Protein AF-A0A6C0CXV7-F1 (afdb_monomer)

Secondary structure (DSSP, 8-state):
---------------------------------------PBPEE-GGGEEEE-TTTS-EEE-PPEE----EEE-SS-EEE--PPPSS-SEEETTEEEEEEEEEEESS-SSEETTEEPSEEEEEEEEESSSS--EEEEEEEETTSB--HHHHHHHHHHHHHHHH--STT-EE-SS---EEGGGTS-SS-EEEEE-SS-EEEEE-GGGPEE--HHHHHHHHHH----SS-S-BS-S-EEEESS--BS--S-S-----------------------------HHHHHHHHHHHHHHHHHHHHHHHHHHHHHHTT------------------

Mean predicted aligned error: 17.19 Å

Solvent-accessible surface area (backbone atoms only — not comparable to full-atom values): 19961 Å² total; per-residue (Å²): 135,85,88,86,86,87,86,87,87,86,87,88,84,89,89,86,89,85,89,82,87,86,87,91,88,88,89,80,96,67,90,71,81,72,80,74,81,65,88,43,59,25,57,54,41,85,90,53,55,75,45,78,27,62,88,75,60,35,38,19,37,54,48,68,78,35,67,75,42,42,40,33,22,68,32,37,29,42,37,35,54,70,72,83,64,99,58,67,32,29,33,44,67,91,40,45,25,36,84,71,44,36,36,39,34,38,50,29,76,48,26,47,74,82,37,72,43,64,11,25,44,39,39,35,25,42,44,76,71,71,85,58,34,40,35,42,36,40,31,25,24,75,85,27,48,87,43,69,29,24,53,47,50,48,27,44,44,52,28,32,52,75,60,16,46,46,58,84,28,51,39,61,60,71,46,62,70,52,40,64,62,45,62,62,65,87,40,49,32,33,35,39,58,58,101,73,33,37,36,41,37,44,47,68,94,65,6,37,22,40,57,73,65,55,50,53,47,42,59,72,40,27,37,64,67,94,71,77,90,53,54,55,86,53,69,32,26,34,22,78,81,32,55,38,74,53,71,70,67,95,64,90,70,81,76,77,83,70,80,88,71,89,76,89,80,83,90,79,85,82,86,80,75,98,76,91,82,73,63,75,72,58,53,55,55,52,51,52,53,54,52,51,53,51,54,53,51,52,52,52,53,51,55,55,51,54,59,62,65,72,74,77,76,82,88,89,84,88,83,80,82,89,84,89,80,89,86,86,132

Foldseek 3Di:
DDDDDDDDDDDDDDDDDDDDDDDDDDDDDDPPPVPPPDQAQAEAEPVQAPEAQQLPFAKAFDWDKDFFKKWAFQQQWIKIDDDWDPAQGMATNNWGKTFDIWIKGAFDLHHYVNHIARIKIWTWIDTPDDDAIEIEIAGEHQPADAWPVQVLLLQSLVQCLVFPLERPTMDRPRNGMDTCVGVFDQFKWKWKDDPHYTYTYHHPRNHHHHHPVSSVSRPNRHDHDPDRPRGHPIRMHMNGRGHHNDPPPPDPPPPPPDPPDDDDDDDDDDDDDPDDDDDPVVVVVVVVVVVVVVVVVVVVVVVVVVVVVPPDDDDDDDDDDDDDDDDDD

Sequence (329 aa):
MAKKQNKPTNTKKSNNPKKSNNPKNKPSNASTTTTTTSNAIMNISPQNIAGTCESKCSYAFNYPTTNNTTVSNYGAYLQFTYDLSNTSPVLYNNTSYNVSSISIYSPSLHKYNNTTANGEVVIRHTPVSGGNPLYIIIPLSTGGLTTNGSQVLSRVINAAGKSAPSAGKNTNKGIGEFTLNSFIPMKQFYSYTTSKMDCIVFDISNAIGINNDDLKIFKNIVKSVPSNPFTATTSLFINTKGPSNSLSGGSDIYIDCQPTDKVMGEVTKDKKSVNDLGSQENLMYLLYVVVFMFLIFILYSIMKYLTSLGSNSETNSPMKGGFFKKYKK

Organism: NCBI:txid1070528

Radius of gyration: 36.35 Å; Cα contacts (8 Å, |Δi|>4): 533; chains: 1; bounding box: 144×104×74 Å

InterPro domains:
  IPR036398 Alpha carbonic anhydrase domain superfamily [G3DSA:3.10.200.10] (14-236)

pLDDT: mean 79.19, std 24.2, range [27.94, 98.62]

Structure (mmCIF, N/CA/C/O backbone):
data_AF-A0A6C0CXV7-F1
#
_entry.id   AF-A0A6C0CXV7-F1
#
loop_
_atom_site.group_PDB
_atom_site.id
_atom_site.type_symbol
_atom_site.label_atom_id
_atom_site.label_alt_id
_atom_site.label_comp_id
_atom_site.label_asym_id
_atom_site.label_entity_id
_atom_site.label_seq_id
_atom_site.pdbx_PDB_ins_code
_atom_site.Cartn_x
_atom_site.Cartn_y
_atom_site.Cartn_z
_atom_site.occupancy
_atom_site.B_iso_or_equiv
_atom_site.auth_seq_id
_atom_site.auth_comp_id
_atom_site.auth_asym_id
_atom_site.auth_atom_id
_atom_site.pdbx_PDB_model_num
ATOM 1 N N . MET A 1 1 ? 61.009 -31.374 -8.052 1.00 41.12 1 MET A N 1
ATOM 2 C CA . MET A 1 1 ? 61.557 -31.607 -6.699 1.00 41.12 1 MET A CA 1
ATOM 3 C C . MET A 1 1 ? 60.419 -31.580 -5.680 1.00 41.12 1 MET A C 1
ATOM 5 O O . MET A 1 1 ? 59.628 -30.655 -5.706 1.00 41.12 1 MET A O 1
ATOM 9 N N . ALA A 1 2 ? 60.340 -32.654 -4.885 1.00 38.25 2 ALA A N 1
ATOM 10 C CA . ALA A 1 2 ? 59.686 -32.871 -3.582 1.00 38.25 2 ALA A CA 1
ATOM 11 C C . ALA A 1 2 ? 58.263 -32.334 -3.258 1.00 38.25 2 ALA A C 1
ATOM 13 O O . ALA A 1 2 ? 58.038 -31.153 -3.023 1.00 38.25 2 ALA A O 1
ATOM 14 N N . LYS A 1 3 ? 57.349 -33.302 -3.071 1.00 39.00 3 LYS A N 1
ATOM 15 C CA . LYS A 1 3 ? 56.138 -33.271 -2.223 1.00 39.00 3 LYS A CA 1
ATOM 16 C C . LYS A 1 3 ? 56.499 -33.102 -0.733 1.00 39.00 3 LYS A C 1
ATOM 18 O O . LYS A 1 3 ? 57.492 -33.692 -0.314 1.00 39.00 3 LYS A O 1
ATOM 23 N N . LYS A 1 4 ? 55.587 -32.548 0.086 1.00 39.22 4 LYS A N 1
ATOM 24 C CA . LYS A 1 4 ? 55.078 -33.238 1.299 1.00 39.22 4 LYS A CA 1
ATOM 25 C C . LYS A 1 4 ? 53.861 -32.558 1.945 1.00 39.22 4 LYS A C 1
ATOM 27 O O . LYS A 1 4 ? 53.851 -31.364 2.210 1.00 39.22 4 LYS A O 1
ATOM 32 N N . GLN A 1 5 ? 52.862 -33.398 2.203 1.00 38.53 5 GL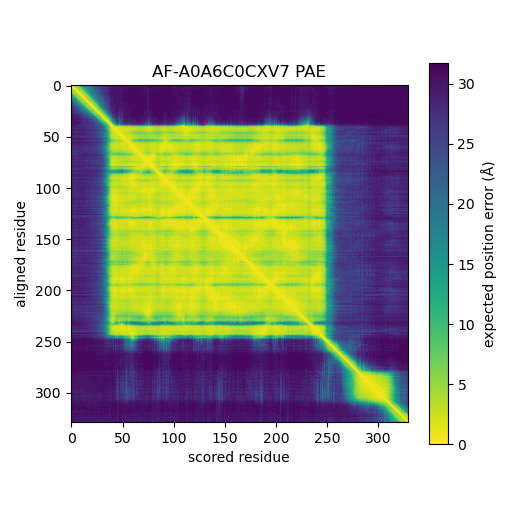N A N 1
ATOM 33 C CA . GLN A 1 5 ? 51.720 -33.214 3.099 1.00 38.53 5 GLN A CA 1
ATOM 34 C C . GLN A 1 5 ? 52.166 -33.368 4.563 1.00 38.53 5 GLN A C 1
ATOM 36 O O . GLN A 1 5 ? 53.129 -34.092 4.817 1.00 38.53 5 GLN A O 1
ATOM 41 N N . ASN A 1 6 ? 51.396 -32.832 5.518 1.00 38.88 6 ASN A N 1
ATOM 42 C CA . ASN A 1 6 ? 51.174 -33.538 6.782 1.00 38.88 6 ASN A CA 1
ATOM 43 C C . ASN A 1 6 ? 49.817 -33.218 7.435 1.00 38.88 6 ASN A C 1
ATOM 45 O O . ASN A 1 6 ? 49.342 -32.086 7.429 1.00 38.88 6 ASN A O 1
ATOM 49 N N . LYS A 1 7 ? 49.214 -34.301 7.940 1.00 34.75 7 LYS A N 1
ATOM 50 C CA . LYS A 1 7 ? 47.907 -34.483 8.597 1.00 34.75 7 LYS A CA 1
ATOM 51 C C . LYS A 1 7 ? 47.995 -34.213 10.126 1.00 34.75 7 LYS A C 1
ATOM 53 O O . LYS A 1 7 ? 49.095 -33.996 10.625 1.00 34.75 7 LYS A O 1
ATOM 58 N N . PRO A 1 8 ? 46.866 -34.280 10.870 1.00 41.72 8 PRO A N 1
ATOM 59 C CA . PRO A 1 8 ? 46.675 -33.681 12.190 1.00 41.72 8 PRO A CA 1
ATOM 60 C C . PRO A 1 8 ? 46.781 -34.672 13.362 1.00 41.72 8 PRO A C 1
ATOM 62 O O . PRO A 1 8 ? 46.710 -35.889 13.182 1.00 41.72 8 PRO A O 1
ATOM 65 N N . THR A 1 9 ? 46.852 -34.129 14.578 1.00 36.75 9 THR A N 1
ATOM 66 C CA . THR A 1 9 ? 46.839 -34.860 15.853 1.00 36.75 9 THR A CA 1
ATOM 67 C C . THR A 1 9 ? 45.494 -34.760 16.582 1.00 36.75 9 THR A C 1
ATOM 69 O O . THR A 1 9 ? 44.918 -33.692 16.760 1.00 36.75 9 THR A O 1
ATOM 72 N N . ASN A 1 10 ? 45.027 -35.937 17.000 1.00 32.66 10 ASN A N 1
ATOM 73 C CA . ASN A 1 10 ? 43.900 -36.246 17.882 1.00 32.66 10 ASN A CA 1
ATOM 74 C C . ASN A 1 10 ? 44.309 -36.125 19.358 1.00 32.66 10 ASN A C 1
ATOM 76 O O . ASN A 1 10 ? 45.379 -36.628 19.696 1.00 32.66 10 ASN A O 1
ATOM 80 N N . THR A 1 11 ? 43.380 -35.735 20.243 1.00 34.03 11 THR A N 1
ATOM 81 C CA . THR A 1 11 ? 43.315 -36.326 21.597 1.00 34.03 11 THR A CA 1
ATOM 82 C C . THR A 1 11 ? 41.874 -36.424 22.117 1.00 34.03 11 THR A C 1
ATOM 84 O O . THR A 1 11 ? 41.143 -35.441 22.178 1.00 34.03 11 THR A O 1
ATOM 87 N N . LYS A 1 12 ? 41.484 -37.650 22.494 1.00 33.19 12 LYS A N 1
ATOM 88 C CA . LYS A 1 12 ? 40.245 -38.064 23.183 1.00 33.19 12 LYS A CA 1
ATOM 89 C C . LYS A 1 12 ? 40.347 -37.878 24.708 1.00 33.19 12 LYS A C 1
ATOM 91 O O . LYS A 1 12 ? 41.429 -38.095 25.247 1.00 33.19 12 LYS A O 1
ATOM 96 N N . LYS A 1 13 ? 39.200 -37.696 25.388 1.00 31.33 13 LYS A N 1
ATOM 97 C CA . LYS A 1 13 ? 38.706 -38.428 26.599 1.00 31.33 13 LYS A CA 1
ATOM 98 C C . LYS A 1 13 ? 37.392 -37.759 27.067 1.00 31.33 13 LYS A C 1
ATOM 100 O O . LYS A 1 13 ? 37.379 -36.555 27.254 1.00 31.33 13 LYS A O 1
ATOM 105 N N . SER A 1 14 ? 36.220 -38.401 27.003 1.00 29.09 14 SER A N 1
ATOM 106 C CA . SER A 1 14 ? 35.658 -39.481 27.851 1.00 29.09 14 SER A CA 1
ATOM 107 C C . SER A 1 14 ? 35.219 -39.019 29.247 1.00 29.09 14 SER A C 1
ATOM 109 O O . SER A 1 14 ? 36.078 -38.804 30.096 1.00 29.09 14 SER A O 1
ATOM 111 N N . ASN A 1 15 ? 33.901 -38.926 29.490 1.00 30.98 15 ASN A N 1
ATOM 112 C CA . ASN A 1 15 ? 33.155 -39.712 30.497 1.00 30.98 15 ASN A CA 1
ATOM 113 C C . ASN A 1 15 ? 31.708 -39.195 30.693 1.00 30.98 15 ASN A C 1
ATOM 115 O O . ASN A 1 15 ? 31.454 -38.000 30.777 1.00 30.98 15 ASN A O 1
ATOM 119 N N . ASN A 1 16 ? 30.777 -40.142 30.798 1.00 30.69 16 ASN A N 1
ATOM 120 C CA . ASN A 1 16 ? 29.366 -40.062 31.224 1.00 30.69 16 ASN A CA 1
ATOM 121 C C . ASN A 1 16 ? 29.192 -41.194 32.284 1.00 30.69 16 ASN A C 1
ATOM 123 O O . ASN A 1 16 ? 30.128 -41.996 32.391 1.00 30.69 16 ASN A O 1
ATOM 127 N N . PRO A 1 17 ? 28.051 -41.458 32.964 1.00 45.91 17 PRO A N 1
ATOM 128 C CA . PRO A 1 17 ? 26.873 -40.668 33.376 1.00 45.91 17 PRO A CA 1
ATOM 129 C C . PRO A 1 17 ? 26.595 -40.768 34.906 1.00 45.91 17 PRO A C 1
ATOM 131 O O . PRO A 1 17 ? 27.222 -41.569 35.595 1.00 45.91 17 PRO A O 1
ATOM 134 N N . LYS A 1 18 ? 25.571 -40.073 35.440 1.00 28.86 18 LYS A N 1
ATOM 135 C CA . LYS A 1 18 ? 24.738 -40.592 36.559 1.00 28.86 18 LYS A CA 1
ATOM 136 C C . LYS A 1 18 ? 23.408 -39.830 36.727 1.00 28.86 18 LYS A C 1
ATOM 138 O O . LYS A 1 18 ? 23.390 -38.611 36.844 1.00 28.86 18 LYS A O 1
ATOM 143 N N . LYS A 1 19 ? 22.305 -40.592 36.747 1.00 31.42 19 LYS A N 1
ATOM 144 C CA . LYS A 1 19 ? 20.939 -40.218 37.174 1.00 31.42 19 LYS A CA 1
ATOM 145 C C . LYS A 1 19 ? 20.836 -40.235 38.708 1.00 31.42 19 LYS A C 1
ATOM 147 O O . LYS A 1 19 ? 21.418 -41.131 39.313 1.00 31.42 19 LYS A O 1
ATOM 152 N N . SER A 1 20 ? 19.991 -39.381 39.300 1.00 29.36 20 SER A N 1
ATOM 153 C CA . SER A 1 20 ? 19.272 -39.686 40.553 1.00 29.36 20 SER A CA 1
ATOM 154 C C . SER A 1 20 ? 18.071 -38.748 40.791 1.00 29.36 20 SER A C 1
ATOM 156 O O . SER A 1 20 ? 18.236 -37.540 40.896 1.00 29.36 20 SER A O 1
ATOM 158 N N . ASN A 1 21 ? 16.885 -39.362 40.804 1.00 32.22 21 ASN A N 1
ATOM 159 C CA . ASN A 1 21 ? 15.689 -39.214 41.653 1.00 32.22 21 ASN A CA 1
ATOM 160 C C . ASN A 1 21 ? 15.198 -37.857 42.220 1.00 32.22 21 ASN A C 1
ATOM 162 O O . ASN A 1 21 ? 15.908 -37.098 42.865 1.00 32.22 21 ASN A O 1
ATOM 166 N N . ASN A 1 22 ? 13.878 -37.685 42.067 1.00 33.97 22 ASN A N 1
ATOM 167 C CA . ASN A 1 22 ? 12.961 -36.696 42.655 1.00 33.97 22 ASN A CA 1
ATOM 168 C C . ASN A 1 22 ? 12.642 -37.013 44.142 1.00 33.97 22 ASN A C 1
ATOM 170 O O . ASN A 1 22 ? 12.689 -38.190 44.511 1.00 33.97 22 ASN A O 1
ATOM 174 N N . PRO A 1 23 ? 12.213 -36.032 44.968 1.00 41.25 23 PRO A N 1
ATOM 175 C CA . PRO A 1 23 ? 10.806 -36.052 45.402 1.00 41.25 23 PRO A CA 1
ATOM 176 C C . PRO A 1 23 ? 10.113 -34.672 45.555 1.00 41.25 23 PRO A C 1
ATOM 178 O O . PRO A 1 23 ? 10.728 -33.633 45.769 1.00 41.25 23 PRO A O 1
ATOM 181 N N . LYS A 1 24 ? 8.775 -34.729 45.479 1.00 36.16 24 LYS A N 1
ATOM 182 C CA . LYS A 1 24 ? 7.757 -33.662 45.591 1.00 36.16 24 LYS A CA 1
ATOM 183 C C . LYS A 1 24 ? 7.804 -32.852 46.904 1.00 36.16 24 LYS A C 1
ATOM 185 O O . LYS A 1 24 ? 7.917 -33.456 47.964 1.00 36.16 24 LYS A O 1
ATOM 190 N N . ASN A 1 25 ? 7.488 -31.547 46.836 1.00 33.47 25 ASN A N 1
ATOM 191 C CA . ASN A 1 25 ? 6.533 -30.869 47.739 1.00 33.47 25 ASN A CA 1
ATOM 192 C C . ASN A 1 25 ? 6.012 -29.519 47.172 1.00 33.47 25 ASN A C 1
ATOM 194 O O . ASN A 1 25 ? 6.690 -28.843 46.408 1.00 33.47 25 ASN A O 1
ATOM 198 N N . LYS A 1 26 ? 4.751 -29.215 47.511 1.00 30.42 26 LYS A N 1
ATOM 199 C CA . LYS A 1 26 ? 3.780 -28.211 46.994 1.00 30.42 26 LYS A CA 1
ATOM 200 C C . LYS A 1 26 ? 3.843 -26.880 47.812 1.00 30.42 26 LYS A C 1
ATOM 202 O O . LYS A 1 26 ? 4.537 -26.863 48.820 1.00 30.42 26 LYS A O 1
ATOM 207 N N . PRO A 1 27 ? 2.945 -25.891 47.594 1.00 42.16 27 PRO A N 1
ATOM 208 C CA . PRO A 1 27 ? 2.935 -24.794 46.612 1.00 42.16 27 PRO A CA 1
ATOM 209 C C . PRO A 1 27 ? 3.290 -23.415 47.228 1.00 42.16 27 PRO A C 1
ATOM 211 O O . PRO A 1 27 ? 3.009 -23.166 48.398 1.00 42.16 27 PRO A O 1
ATOM 214 N N . SER A 1 28 ? 3.743 -22.452 46.421 1.00 31.39 28 SER A N 1
ATOM 215 C CA . SER A 1 28 ? 3.564 -21.030 46.749 1.00 31.39 28 SER A CA 1
ATOM 216 C C . SER A 1 28 ? 2.924 -20.293 45.575 1.00 31.39 28 SER A C 1
ATOM 218 O O . SER A 1 28 ? 3.325 -20.425 44.420 1.00 31.39 28 SER A O 1
ATOM 220 N N . ASN A 1 29 ? 1.853 -19.569 45.900 1.00 43.66 29 ASN A N 1
ATOM 221 C CA . ASN A 1 29 ? 1.137 -18.671 45.010 1.00 43.66 29 ASN A CA 1
ATOM 222 C C . ASN A 1 29 ? 2.080 -17.559 44.547 1.00 43.66 29 ASN A C 1
ATOM 224 O O . ASN A 1 29 ? 2.345 -16.615 45.287 1.00 43.66 29 ASN A O 1
ATOM 228 N N . ALA A 1 30 ? 2.517 -17.639 43.300 1.00 33.31 30 ALA A N 1
ATOM 229 C CA . ALA A 1 30 ? 2.897 -16.476 42.527 1.00 33.31 30 ALA A CA 1
ATOM 230 C C . ALA A 1 30 ? 2.140 -16.582 41.207 1.00 33.31 30 ALA A C 1
ATOM 232 O O . ALA A 1 30 ? 2.451 -17.413 40.356 1.00 33.31 30 ALA A O 1
ATOM 233 N N . SER A 1 31 ? 1.098 -15.761 41.069 1.00 40.16 31 SER A N 1
ATOM 234 C CA . SER A 1 31 ? 0.486 -15.460 39.780 1.00 40.16 31 SER A CA 1
ATOM 235 C C . SER A 1 31 ? 1.523 -14.703 38.960 1.00 40.16 31 SER A C 1
ATOM 237 O O . SER A 1 31 ? 1.524 -13.476 38.895 1.00 40.16 31 SER A O 1
ATOM 239 N N . THR A 1 32 ? 2.466 -15.439 38.381 1.00 27.94 32 THR A N 1
ATOM 240 C CA . THR A 1 32 ? 3.358 -14.922 37.360 1.00 27.94 32 THR A CA 1
ATOM 241 C C . THR A 1 32 ? 2.512 -14.786 36.108 1.00 27.94 32 THR A C 1
ATOM 243 O O . THR A 1 32 ? 2.356 -15.734 35.335 1.00 27.94 32 THR A O 1
ATOM 246 N N . THR A 1 33 ? 1.930 -13.599 35.930 1.00 36.59 33 THR A N 1
ATOM 247 C CA . THR A 1 33 ? 1.456 -13.123 34.634 1.00 36.59 33 THR A CA 1
ATOM 248 C C . THR A 1 33 ? 2.655 -13.170 33.705 1.00 36.59 33 THR A C 1
ATOM 250 O O . THR A 1 33 ? 3.475 -12.257 33.634 1.00 36.59 33 THR A O 1
ATOM 253 N N . THR A 1 34 ? 2.816 -14.317 33.063 1.00 28.56 34 THR A N 1
ATOM 254 C CA . THR A 1 34 ? 3.858 -14.548 32.086 1.00 28.56 34 THR A CA 1
ATOM 255 C C . THR A 1 34 ? 3.313 -13.914 30.824 1.00 28.56 34 THR A C 1
ATOM 257 O O . THR A 1 34 ? 2.659 -14.579 30.025 1.00 28.56 34 THR A O 1
ATOM 260 N N . THR A 1 35 ? 3.489 -12.597 30.691 1.00 34.50 35 THR A N 1
ATOM 261 C CA . THR A 1 35 ? 3.232 -11.878 29.445 1.00 34.50 35 THR A CA 1
ATOM 262 C C . THR A 1 35 ? 4.183 -12.456 28.410 1.00 34.50 35 THR A C 1
ATOM 264 O O . 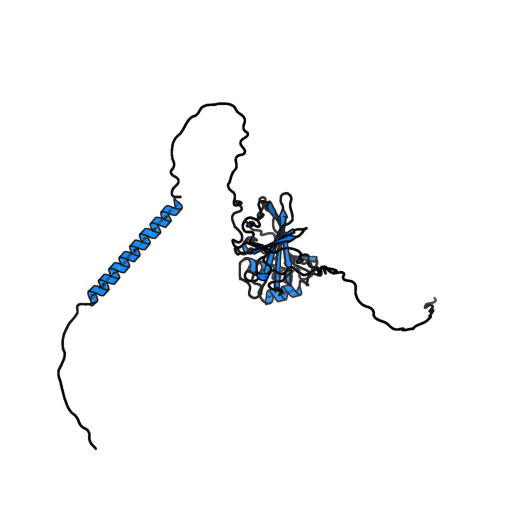THR A 1 35 ? 5.324 -12.029 28.259 1.00 34.50 35 THR A O 1
ATOM 267 N N . THR A 1 36 ? 3.727 -13.506 27.739 1.00 32.62 36 THR A N 1
ATOM 268 C CA . THR A 1 36 ? 4.381 -14.062 26.571 1.00 32.62 36 THR A CA 1
ATOM 269 C C . THR A 1 36 ? 4.075 -13.079 25.453 1.00 32.62 36 THR A C 1
ATOM 271 O O . THR A 1 36 ? 3.055 -13.176 24.776 1.00 32.62 36 THR A O 1
ATOM 274 N N . THR A 1 37 ? 4.936 -12.078 25.274 1.00 39.41 37 THR A N 1
ATOM 275 C CA . THR A 1 37 ? 5.017 -11.313 24.029 1.00 39.41 37 THR A CA 1
ATOM 276 C C . THR A 1 37 ? 5.488 -12.266 22.934 1.00 39.41 37 THR A C 1
ATOM 278 O O . THR A 1 37 ? 6.645 -12.284 22.525 1.00 39.41 37 THR A O 1
ATOM 281 N N . SER A 1 38 ? 4.573 -13.110 22.454 1.00 40.19 38 SER A N 1
ATOM 282 C CA . SER A 1 38 ? 4.703 -13.637 21.107 1.00 40.19 38 SER A CA 1
ATOM 283 C C . SER A 1 38 ? 4.595 -12.428 20.181 1.00 40.19 38 SER A C 1
ATOM 285 O O . SER A 1 38 ? 3.665 -11.631 20.325 1.00 40.19 38 SER A O 1
ATOM 287 N N . ASN A 1 39 ? 5.552 -12.264 19.268 1.00 59.41 39 ASN A N 1
ATOM 288 C CA . ASN A 1 39 ? 5.475 -11.304 18.166 1.00 59.41 39 ASN A CA 1
ATOM 289 C C . ASN A 1 39 ? 4.342 -11.727 17.212 1.00 59.41 39 ASN A C 1
ATOM 291 O O . ASN A 1 39 ? 4.584 -12.172 16.092 1.00 59.41 39 ASN A O 1
ATOM 295 N N . ALA A 1 40 ? 3.101 -11.686 17.691 1.00 82.38 40 ALA A N 1
ATOM 296 C CA . ALA A 1 40 ? 1.927 -12.044 16.925 1.00 82.38 40 ALA A CA 1
ATOM 297 C C . ALA A 1 40 ? 1.734 -11.005 15.819 1.00 82.38 40 ALA A C 1
ATOM 299 O O . ALA A 1 40 ? 1.812 -9.800 16.060 1.00 82.38 40 ALA A O 1
ATOM 300 N N . ILE A 1 41 ? 1.502 -11.487 14.601 1.00 90.56 41 ILE A N 1
ATOM 301 C CA . ILE A 1 41 ? 1.181 -10.655 13.440 1.00 90.56 41 ILE A CA 1
ATOM 302 C C . ILE A 1 41 ? -0.153 -9.950 13.690 1.00 90.56 41 ILE A C 1
ATOM 304 O O . ILE A 1 41 ? -1.102 -10.587 14.156 1.00 90.56 41 ILE A O 1
ATOM 308 N N . MET A 1 42 ? -0.231 -8.662 13.352 1.00 93.38 42 MET A N 1
ATOM 309 C CA . MET A 1 42 ? -1.467 -7.890 13.470 1.00 93.38 42 MET A CA 1
ATOM 310 C C . MET A 1 42 ? -2.601 -8.522 12.645 1.00 93.38 42 MET A C 1
ATOM 312 O O . MET A 1 42 ? -2.442 -8.802 11.453 1.00 93.38 42 MET A O 1
ATOM 316 N N . ASN A 1 43 ? -3.745 -8.762 13.292 1.00 95.19 43 ASN A N 1
ATOM 317 C CA . ASN A 1 43 ? -4.926 -9.355 12.670 1.00 95.19 43 ASN A CA 1
ATOM 318 C C . ASN A 1 43 ? -6.033 -8.308 12.503 1.00 95.19 43 ASN A C 1
ATOM 320 O O . ASN A 1 43 ? -6.607 -7.829 13.482 1.00 95.19 43 ASN A O 1
ATOM 324 N N . ILE A 1 44 ? -6.344 -7.996 11.252 1.00 96.50 44 ILE A N 1
ATOM 325 C CA . ILE A 1 44 ? -7.409 -7.096 10.829 1.00 96.50 44 ILE A CA 1
ATOM 326 C C . ILE A 1 44 ? -8.715 -7.880 10.828 1.00 96.50 44 ILE A C 1
ATOM 328 O O . ILE A 1 44 ? -8.900 -8.832 10.068 1.00 96.50 44 ILE A O 1
ATOM 332 N N . SER A 1 45 ? -9.597 -7.533 11.756 1.00 94.31 45 SER A N 1
ATOM 333 C CA . SER A 1 45 ? -10.830 -8.273 11.975 1.00 94.31 45 SER A CA 1
ATOM 334 C C . SER A 1 45 ? -11.854 -7.404 12.700 1.00 94.31 45 SER A C 1
ATOM 336 O O . SER A 1 45 ? -11.483 -6.709 13.652 1.00 94.31 45 SER A O 1
ATOM 338 N N . PRO A 1 46 ? -13.148 -7.483 12.334 1.00 92.12 46 PRO A N 1
ATOM 339 C CA . PRO A 1 46 ? -14.216 -6.835 13.087 1.00 92.12 46 PRO A CA 1
ATOM 340 C C . PRO A 1 46 ? -14.268 -7.254 14.562 1.00 92.12 46 PRO A C 1
ATOM 342 O O . PRO A 1 46 ? -14.694 -6.470 15.402 1.00 92.12 46 PRO A O 1
ATOM 345 N N . GLN A 1 47 ? -13.805 -8.466 14.889 1.00 90.38 47 GLN A N 1
ATOM 346 C CA . GLN A 1 47 ? -13.790 -8.978 16.261 1.00 90.38 47 GLN A CA 1
ATOM 347 C C . GLN A 1 47 ? -12.719 -8.312 17.143 1.00 90.38 47 GLN A C 1
ATOM 349 O O . GLN A 1 47 ? -12.799 -8.408 18.363 1.00 90.38 47 GLN A O 1
ATOM 354 N N . ASN A 1 48 ? -11.742 -7.623 16.543 1.00 90.31 48 ASN A N 1
ATOM 355 C CA . ASN A 1 48 ? -10.642 -6.967 17.256 1.00 90.31 48 ASN A CA 1
ATOM 356 C C . ASN A 1 48 ? -10.859 -5.452 17.432 1.00 90.31 48 ASN A C 1
ATOM 358 O O . ASN A 1 48 ? -9.957 -4.761 17.906 1.00 90.31 48 ASN A O 1
ATOM 362 N N . ILE A 1 49 ? -12.015 -4.917 17.015 1.00 94.19 49 ILE A N 1
ATOM 363 C CA . ILE A 1 49 ? -12.302 -3.478 17.069 1.00 94.19 49 ILE A CA 1
ATOM 364 C C . ILE A 1 49 ? -12.502 -3.036 18.525 1.00 94.19 49 ILE A C 1
ATOM 366 O O . ILE A 1 49 ? -13.408 -3.502 19.209 1.00 94.19 49 ILE A O 1
ATOM 370 N N . ALA A 1 50 ? -11.696 -2.072 18.968 1.00 95.00 50 ALA A N 1
ATOM 371 C CA . ALA A 1 50 ? -11.808 -1.417 20.269 1.00 95.00 50 ALA A CA 1
ATOM 372 C C . ALA A 1 50 ? -12.756 -0.202 20.260 1.00 95.00 50 ALA A C 1
ATOM 374 O O . ALA A 1 50 ? -13.223 0.223 21.313 1.00 95.00 50 ALA A O 1
ATOM 375 N N . GLY A 1 51 ? -13.037 0.377 19.088 1.00 95.56 51 GLY A N 1
ATOM 376 C CA . GLY A 1 51 ? -13.967 1.498 18.934 1.00 95.56 51 GLY A CA 1
ATOM 377 C C . GLY A 1 51 ? -13.925 2.139 17.547 1.00 95.56 51 GLY A C 1
ATOM 378 O O . GLY A 1 51 ? -13.162 1.722 16.673 1.00 95.56 51 GLY A O 1
ATOM 379 N N . THR A 1 52 ? -14.737 3.176 17.346 1.00 96.50 52 THR A N 1
ATOM 380 C CA . THR A 1 52 ? -14.715 3.998 16.127 1.00 96.50 52 THR A CA 1
ATOM 381 C C . THR A 1 52 ? -13.716 5.151 16.259 1.00 96.50 52 THR A C 1
ATOM 383 O O . THR A 1 52 ? -13.414 5.605 17.363 1.00 96.50 52 THR A O 1
ATOM 386 N N . CYS A 1 53 ? -13.181 5.632 15.135 1.00 94.81 53 CYS A N 1
ATOM 387 C CA . CYS A 1 53 ? -12.220 6.738 15.116 1.00 94.81 53 CYS A CA 1
ATOM 388 C C . CYS A 1 53 ? -12.544 7.834 14.092 1.00 94.81 53 CYS A C 1
ATOM 390 O O . CYS A 1 53 ? -11.657 8.587 13.725 1.00 94.81 53 CYS A O 1
ATOM 392 N N . GLU A 1 54 ? -13.796 7.994 13.662 1.00 89.56 54 GLU A N 1
ATOM 393 C CA . GLU A 1 54 ? -14.183 8.904 12.564 1.00 89.56 54 GLU A CA 1
ATOM 394 C C . GLU A 1 54 ? -13.539 10.310 12.591 1.00 89.56 54 GLU A C 1
ATOM 396 O O . GLU A 1 54 ? -13.127 10.804 11.546 1.00 89.56 54 GLU A O 1
ATOM 401 N N . SER A 1 55 ? -13.423 10.949 13.763 1.00 83.62 55 SER A N 1
ATOM 402 C CA . SER A 1 55 ? -12.778 12.266 13.935 1.00 83.62 55 SER A CA 1
ATOM 403 C C . SER A 1 55 ? -11.304 12.210 14.362 1.00 83.62 55 SER A C 1
ATOM 405 O O . SER A 1 55 ? -10.638 13.238 14.401 1.00 83.62 55 SER A O 1
ATOM 407 N N . LYS A 1 56 ? -10.796 11.023 14.705 1.00 89.44 56 LYS A N 1
ATOM 408 C CA . LYS A 1 56 ? -9.445 10.768 15.241 1.00 89.44 56 LYS A CA 1
ATOM 409 C C . LYS A 1 56 ? -8.556 9.947 14.304 1.00 89.44 56 LYS A C 1
ATOM 411 O O . LYS A 1 56 ? -7.427 9.626 14.660 1.00 89.44 56 LYS A O 1
ATOM 416 N N . CYS A 1 57 ? -9.081 9.542 13.159 1.00 93.50 57 CYS A N 1
ATOM 417 C CA . CYS A 1 57 ? -8.365 8.882 12.076 1.00 93.50 57 CYS A CA 1
ATOM 418 C C . CYS A 1 57 ? -8.923 9.401 10.741 1.00 93.50 57 CYS A C 1
ATOM 420 O O . CYS A 1 57 ? -9.240 8.630 9.836 1.00 93.50 57 CYS A O 1
ATOM 422 N N . SER A 1 58 ? -9.134 10.718 10.649 1.00 95.75 58 SER A N 1
ATOM 423 C CA . SER A 1 58 ? -9.625 11.358 9.428 1.00 95.75 58 SER A CA 1
ATOM 424 C C . SER A 1 58 ? -8.532 11.296 8.370 1.00 95.75 58 SER A C 1
ATOM 426 O O . SER A 1 58 ? -7.410 11.733 8.623 1.00 95.75 58 SER A O 1
ATOM 428 N N . TYR A 1 59 ? -8.855 10.732 7.209 1.00 96.81 59 TYR A N 1
ATOM 429 C CA . TYR A 1 59 ? -7.919 10.514 6.113 1.00 96.81 59 TYR A CA 1
ATOM 430 C C . TYR A 1 59 ? -8.482 11.113 4.827 1.00 96.81 59 TYR A C 1
ATOM 432 O O . TYR A 1 59 ? -9.582 10.766 4.395 1.00 96.81 59 TYR A O 1
ATOM 440 N N . ALA A 1 60 ? -7.706 11.996 4.211 1.00 96.62 60 ALA A N 1
ATOM 441 C CA . ALA A 1 60 ? -7.980 12.539 2.897 1.00 96.62 60 ALA A CA 1
ATOM 442 C C . ALA A 1 60 ? -6.762 12.409 1.987 1.00 96.62 60 ALA A C 1
ATOM 444 O O . ALA A 1 60 ? -5.618 12.486 2.445 1.00 96.62 60 ALA A O 1
ATOM 445 N N . PHE A 1 61 ? -7.006 12.231 0.693 1.00 96.44 61 PHE A N 1
ATOM 446 C CA . PHE A 1 61 ? -5.943 12.116 -0.290 1.00 96.44 61 PHE A CA 1
ATOM 447 C C . PHE A 1 61 ? -6.334 12.707 -1.644 1.00 96.44 61 PHE A C 1
ATOM 449 O O . PHE A 1 61 ? -7.495 12.704 -2.041 1.00 96.44 61 PHE A O 1
ATOM 456 N N . ASN A 1 62 ? -5.331 13.186 -2.370 1.00 95.00 62 ASN A N 1
ATOM 457 C CA . ASN A 1 62 ? -5.411 13.493 -3.787 1.00 95.00 62 ASN A CA 1
ATOM 458 C C . ASN A 1 62 ? -4.011 13.360 -4.394 1.00 95.00 62 ASN A C 1
ATOM 460 O O . ASN A 1 62 ? -3.197 14.285 -4.359 1.00 95.00 62 ASN A O 1
ATOM 464 N N . TYR A 1 63 ? -3.710 12.172 -4.902 1.00 94.56 63 TYR A N 1
ATOM 465 C CA . TYR A 1 63 ? -2.412 11.858 -5.470 1.00 94.56 63 TYR A CA 1
ATOM 466 C C . TYR A 1 63 ? -2.295 12.377 -6.910 1.00 94.56 63 TYR A C 1
ATOM 468 O O . TYR A 1 63 ? -3.167 12.076 -7.736 1.00 94.56 63 TYR A O 1
ATOM 476 N N . PRO A 1 64 ? -1.201 13.085 -7.255 1.00 93.19 64 PRO A N 1
ATOM 477 C CA . PRO A 1 64 ? -0.952 13.510 -8.630 1.00 93.19 64 PRO A CA 1
ATOM 478 C C . PRO A 1 64 ? -0.759 12.296 -9.530 1.00 93.19 64 PRO A C 1
ATOM 480 O O . PRO A 1 64 ? -0.412 11.218 -9.058 1.00 93.19 64 PRO A O 1
ATOM 483 N N . THR A 1 65 ? -0.916 12.455 -10.831 1.00 93.88 65 THR A N 1
ATOM 484 C CA . THR A 1 65 ? -0.535 11.404 -11.772 1.00 93.88 65 THR A CA 1
ATOM 485 C C . THR A 1 65 ? 0.987 11.365 -11.958 1.00 93.88 65 THR A C 1
ATOM 487 O O . THR A 1 65 ? 1.629 12.411 -11.996 1.00 93.88 65 THR A O 1
ATOM 490 N N . THR A 1 66 ? 1.568 10.168 -12.078 1.00 92.81 66 THR A N 1
ATOM 491 C CA . THR A 1 66 ? 2.985 9.941 -12.407 1.00 92.81 66 THR A CA 1
ATOM 492 C C . THR A 1 66 ? 3.110 9.147 -13.702 1.00 92.81 66 THR A C 1
ATOM 494 O O . THR A 1 66 ? 2.292 8.273 -13.998 1.00 92.81 66 THR A O 1
ATOM 497 N N . ASN A 1 67 ? 4.163 9.432 -14.463 1.00 91.75 67 ASN A N 1
ATOM 498 C CA . ASN A 1 67 ? 4.562 8.690 -15.658 1.00 91.75 67 ASN A CA 1
ATOM 499 C C . ASN A 1 67 ? 6.016 8.185 -15.589 1.00 91.75 67 ASN A C 1
ATOM 501 O O . ASN A 1 67 ? 6.449 7.460 -16.486 1.00 91.75 67 ASN A O 1
ATOM 505 N N . ASN A 1 68 ? 6.759 8.525 -14.530 1.00 89.19 68 ASN A N 1
ATOM 506 C CA . ASN A 1 68 ? 8.162 8.169 -14.358 1.00 89.19 68 ASN A CA 1
ATOM 507 C C . ASN A 1 68 ? 8.356 7.212 -13.176 1.00 89.19 68 ASN A C 1
ATOM 509 O O . ASN A 1 68 ? 8.891 7.544 -12.118 1.00 89.19 68 ASN A O 1
ATOM 513 N N . THR A 1 69 ? 7.895 5.979 -13.356 1.00 93.44 69 THR A N 1
ATOM 514 C CA . THR A 1 69 ? 8.002 4.947 -12.325 1.00 93.44 69 THR A CA 1
ATOM 515 C C . THR A 1 69 ? 9.119 3.966 -12.640 1.00 93.44 69 THR A C 1
ATOM 517 O O . THR A 1 69 ? 9.176 3.385 -13.721 1.00 93.44 69 THR A O 1
ATOM 520 N N . THR A 1 70 ? 9.986 3.734 -11.659 1.00 95.50 70 THR A N 1
ATOM 521 C CA . THR A 1 70 ? 10.933 2.621 -11.649 1.00 95.50 70 THR A CA 1
ATOM 522 C C . THR A 1 70 ? 10.448 1.584 -10.652 1.00 95.50 70 THR A C 1
ATOM 524 O O . THR A 1 70 ? 10.217 1.909 -9.492 1.00 95.50 70 THR A O 1
ATOM 527 N N . VAL A 1 71 ? 10.316 0.335 -11.093 1.00 97.06 71 VAL A N 1
ATOM 528 C CA . VAL A 1 71 ? 10.026 -0.826 -10.249 1.00 97.06 71 VAL A CA 1
ATOM 529 C C . VAL A 1 71 ? 11.333 -1.555 -9.968 1.00 97.06 71 VAL A C 1
ATOM 531 O O . VAL A 1 71 ? 12.019 -1.989 -10.891 1.00 97.06 71 VAL A O 1
ATOM 534 N N . SER A 1 72 ? 11.650 -1.727 -8.694 1.00 98.06 72 SER A N 1
ATOM 535 C CA . SER A 1 72 ? 12.840 -2.402 -8.188 1.00 98.06 72 SER A CA 1
ATOM 536 C C . SER A 1 72 ? 12.450 -3.665 -7.429 1.00 98.06 72 SER A C 1
ATOM 538 O O . SER A 1 72 ? 11.551 -3.650 -6.586 1.00 98.06 72 SER A O 1
ATOM 540 N N . ASN A 1 73 ? 13.147 -4.763 -7.702 1.00 98.31 73 ASN A N 1
ATOM 541 C CA . ASN A 1 73 ? 12.967 -6.025 -7.001 1.00 98.31 73 ASN A CA 1
ATOM 542 C C . ASN A 1 73 ? 13.960 -6.122 -5.836 1.00 98.31 73 ASN A C 1
ATOM 544 O O . ASN A 1 73 ? 15.171 -6.173 -6.042 1.00 98.31 73 ASN A O 1
ATOM 548 N N . TYR A 1 74 ? 13.450 -6.179 -4.607 1.00 97.38 74 TYR A N 1
ATOM 549 C CA . TYR A 1 74 ? 14.250 -6.314 -3.383 1.00 97.38 74 TYR A CA 1
ATOM 550 C C . TYR A 1 74 ? 14.342 -7.765 -2.887 1.00 97.38 74 TYR A C 1
ATOM 552 O O . TYR A 1 74 ? 14.826 -8.036 -1.790 1.00 97.38 74 TYR A O 1
ATOM 560 N N . GLY A 1 75 ? 13.858 -8.724 -3.674 1.00 97.12 75 GLY A N 1
ATOM 561 C CA . GLY A 1 75 ? 13.806 -10.146 -3.356 1.00 97.12 75 GLY A CA 1
ATOM 562 C C . GLY A 1 75 ? 12.635 -10.517 -2.452 1.00 97.12 75 GLY A C 1
ATOM 563 O O . GLY A 1 75 ? 11.967 -11.506 -2.722 1.00 97.12 75 GLY A O 1
ATOM 564 N N . ALA A 1 76 ? 12.360 -9.737 -1.405 1.00 96.75 76 ALA A N 1
ATOM 565 C CA . ALA A 1 76 ? 11.222 -9.970 -0.507 1.00 96.75 76 ALA A CA 1
ATOM 566 C C . ALA A 1 76 ? 9.953 -9.181 -0.893 1.00 96.75 76 ALA A C 1
ATOM 568 O O . ALA A 1 76 ? 8.860 -9.458 -0.408 1.00 96.75 76 ALA A O 1
ATOM 569 N N . TYR A 1 77 ? 10.107 -8.169 -1.744 1.00 97.88 77 TYR A N 1
ATOM 570 C CA . TYR A 1 77 ? 9.030 -7.320 -2.237 1.00 97.88 77 TYR A CA 1
ATOM 571 C C . TYR A 1 77 ? 9.456 -6.635 -3.533 1.00 97.88 77 TYR A C 1
ATOM 573 O O . TYR A 1 77 ? 10.650 -6.502 -3.826 1.00 97.88 77 TYR A O 1
ATOM 581 N N . LEU A 1 78 ? 8.469 -6.166 -4.290 1.00 98.06 78 LEU A N 1
ATOM 582 C CA . LEU A 1 78 ? 8.690 -5.150 -5.313 1.00 98.06 78 LEU A CA 1
ATOM 583 C C . LEU A 1 78 ? 8.448 -3.786 -4.685 1.00 98.06 78 LEU A C 1
ATOM 585 O O . LEU A 1 78 ? 7.521 -3.632 -3.896 1.00 98.06 78 LEU A O 1
ATOM 589 N N . GLN A 1 79 ? 9.262 -2.800 -5.029 1.00 97.62 79 GLN A N 1
ATOM 590 C CA . GLN A 1 79 ? 9.031 -1.413 -4.650 1.00 97.62 79 GLN A CA 1
ATOM 591 C C . GLN A 1 79 ? 9.093 -0.547 -5.887 1.00 97.62 79 GLN A C 1
ATOM 593 O O . GLN A 1 79 ? 9.941 -0.769 -6.747 1.00 97.62 79 GLN A O 1
ATOM 598 N N . PHE A 1 80 ? 8.218 0.441 -5.969 1.00 93.94 80 PHE A N 1
ATOM 599 C CA . PHE A 1 80 ? 8.212 1.362 -7.084 1.00 93.94 80 PHE A CA 1
ATOM 600 C C . PHE A 1 80 ? 8.165 2.816 -6.644 1.00 93.94 80 PHE A C 1
ATOM 602 O O . PHE A 1 80 ? 7.660 3.150 -5.568 1.00 93.94 80 PHE A O 1
ATOM 609 N N . THR A 1 81 ? 8.795 3.656 -7.464 1.00 92.19 81 THR A N 1
ATOM 610 C CA . THR A 1 81 ? 8.913 5.092 -7.222 1.00 92.19 81 THR A CA 1
ATOM 611 C C . THR A 1 81 ? 7.603 5.803 -7.522 1.00 92.19 81 THR A C 1
ATOM 613 O O . THR A 1 81 ? 6.767 5.319 -8.283 1.00 92.19 81 THR A O 1
ATOM 616 N N . TYR A 1 82 ? 7.444 6.971 -6.914 1.00 92.62 82 TYR A N 1
ATOM 617 C CA . TYR A 1 82 ? 6.346 7.882 -7.177 1.00 92.62 82 TYR A CA 1
ATOM 618 C C . TYR A 1 82 ? 6.911 9.288 -7.240 1.00 92.62 82 TYR A C 1
ATOM 620 O O . TYR A 1 82 ? 7.758 9.633 -6.411 1.00 92.62 82 TYR A O 1
ATOM 628 N N . ASP A 1 83 ? 6.466 10.078 -8.209 1.00 86.44 83 ASP A N 1
ATOM 629 C CA . ASP A 1 83 ? 6.937 11.451 -8.322 1.00 86.44 83 ASP A CA 1
ATOM 630 C C . ASP A 1 83 ? 6.470 12.269 -7.115 1.00 86.44 83 ASP A C 1
ATOM 632 O O . ASP A 1 83 ? 5.326 12.170 -6.655 1.00 86.44 83 ASP A O 1
ATOM 636 N N . LEU A 1 84 ? 7.386 13.074 -6.582 1.00 80.06 84 LEU A N 1
ATOM 637 C CA . LEU A 1 84 ? 7.059 14.018 -5.525 1.00 80.06 84 LEU A CA 1
ATOM 638 C C . LEU A 1 84 ? 6.209 15.147 -6.109 1.00 80.06 84 LEU A C 1
ATOM 640 O O . LEU A 1 84 ? 6.487 15.662 -7.190 1.00 80.06 84 LEU A O 1
ATOM 644 N N . SER A 1 85 ? 5.186 15.544 -5.362 1.00 78.75 85 SER A N 1
ATOM 645 C CA . SER A 1 85 ? 4.388 16.731 -5.655 1.00 78.75 85 SER A CA 1
ATOM 646 C C . SER A 1 85 ? 4.902 17.924 -4.856 1.00 78.75 85 SER A C 1
ATOM 648 O O . SER A 1 85 ? 5.400 17.763 -3.741 1.00 78.75 85 SER A O 1
ATOM 650 N N . ASN A 1 86 ? 4.707 19.129 -5.394 1.00 80.12 86 ASN A N 1
ATOM 651 C CA . ASN A 1 86 ? 4.921 20.379 -4.659 1.00 80.12 86 ASN A CA 1
ATOM 652 C C . ASN A 1 86 ? 3.884 20.578 -3.542 1.00 80.12 86 ASN A C 1
ATOM 654 O O . ASN A 1 86 ? 4.122 21.318 -2.592 1.00 80.12 86 ASN A O 1
ATOM 658 N N . THR A 1 87 ? 2.730 19.920 -3.655 1.00 86.38 87 THR A N 1
ATOM 659 C CA . THR A 1 87 ? 1.677 19.894 -2.640 1.00 86.38 87 THR A CA 1
ATOM 660 C C . THR A 1 87 ? 1.561 18.498 -2.052 1.00 86.38 87 THR A C 1
ATOM 662 O O . THR A 1 87 ? 1.559 17.500 -2.774 1.00 86.38 87 THR A O 1
ATOM 665 N N . SER A 1 88 ? 1.454 18.417 -0.729 1.00 92.69 88 SER A N 1
ATOM 666 C CA . SER A 1 88 ? 1.298 17.135 -0.051 1.00 92.69 88 SER A CA 1
ATOM 667 C C . SER A 1 88 ? -0.010 16.454 -0.481 1.00 92.69 88 SER A C 1
ATOM 669 O O . SER A 1 88 ? -1.076 17.054 -0.342 1.00 92.69 88 SER A O 1
ATOM 671 N N . PRO A 1 89 ? 0.046 15.212 -1.000 1.00 94.25 89 PRO A N 1
ATOM 672 C CA . PRO A 1 89 ? -1.129 14.533 -1.533 1.00 94.25 89 PRO A CA 1
ATOM 673 C C . PRO A 1 89 ? -1.999 13.877 -0.458 1.00 94.25 89 PRO A C 1
ATOM 675 O O . PRO A 1 89 ? -3.005 13.268 -0.808 1.00 94.25 89 PRO A O 1
ATOM 678 N N . VAL A 1 90 ? -1.610 13.915 0.819 1.00 96.38 90 VAL A N 1
ATOM 679 C CA . VAL A 1 90 ? -2.307 13.215 1.905 1.00 96.38 90 VAL A CA 1
ATOM 680 C C . VAL A 1 90 ? -2.410 14.099 3.133 1.00 96.38 90 VAL A C 1
ATOM 682 O O . VAL A 1 90 ? -1.414 14.657 3.587 1.00 96.38 90 VAL A O 1
ATOM 685 N N . LEU A 1 91 ? -3.606 14.132 3.713 1.00 95.94 91 LEU A N 1
ATOM 686 C CA . LEU A 1 91 ? -3.880 14.700 5.022 1.00 95.94 91 LEU A CA 1
ATOM 687 C C . LEU A 1 91 ? -4.414 13.591 5.933 1.00 95.94 91 LEU A C 1
ATOM 689 O O . LEU A 1 91 ? -5.422 12.957 5.622 1.00 95.94 91 LEU A O 1
ATOM 693 N N . TYR A 1 92 ? -3.752 13.354 7.061 1.00 96.06 92 TYR A N 1
ATOM 694 C CA . TYR A 1 92 ? -4.214 12.416 8.081 1.00 96.06 92 TYR A CA 1
ATOM 695 C C . TYR A 1 92 ? -4.155 13.082 9.449 1.00 96.06 92 TYR A C 1
ATOM 697 O O . TYR A 1 92 ? -3.093 13.548 9.856 1.00 96.06 92 TYR A O 1
ATOM 705 N N . ASN A 1 93 ? -5.299 13.176 10.135 1.00 93.25 93 ASN A N 1
ATOM 706 C CA . ASN A 1 93 ? -5.428 13.875 11.423 1.00 93.25 93 ASN A CA 1
ATOM 707 C C . ASN A 1 93 ? -4.746 15.255 11.431 1.00 93.25 93 ASN A C 1
ATOM 709 O O . ASN A 1 93 ? -3.922 15.553 12.294 1.00 93.25 93 ASN A O 1
ATOM 713 N N . ASN A 1 94 ? -5.046 16.069 10.413 1.00 90.88 94 ASN A N 1
ATOM 714 C CA . ASN A 1 94 ? -4.495 17.417 10.224 1.00 90.88 94 ASN A CA 1
ATOM 715 C C . ASN A 1 94 ? -2.974 17.476 9.984 1.00 90.88 94 ASN A C 1
ATOM 717 O O . ASN A 1 94 ? -2.413 18.566 9.914 1.00 90.88 94 ASN A O 1
ATOM 721 N N . THR A 1 95 ? -2.306 16.334 9.815 1.00 94.25 95 THR A N 1
ATOM 722 C CA . THR A 1 95 ? -0.891 16.265 9.448 1.00 94.25 95 THR A CA 1
ATOM 723 C C . THR A 1 95 ? -0.773 15.952 7.962 1.00 94.25 95 THR A C 1
ATOM 725 O O . THR A 1 95 ? -1.405 15.021 7.460 1.00 94.25 95 THR A O 1
ATOM 728 N N . SER A 1 96 ? 0.018 16.752 7.252 1.00 95.69 96 SER A N 1
ATOM 729 C CA . SER A 1 96 ? 0.291 16.576 5.824 1.00 95.69 96 SER A CA 1
ATOM 730 C C . SER A 1 96 ? 1.405 15.556 5.606 1.00 95.69 96 SER A C 1
ATOM 732 O O . SER A 1 96 ? 2.400 15.547 6.333 1.00 95.69 96 SER A O 1
ATOM 734 N N . TYR A 1 97 ? 1.271 14.722 4.580 1.00 96.62 97 TYR A N 1
ATOM 735 C CA . TYR A 1 97 ? 2.161 13.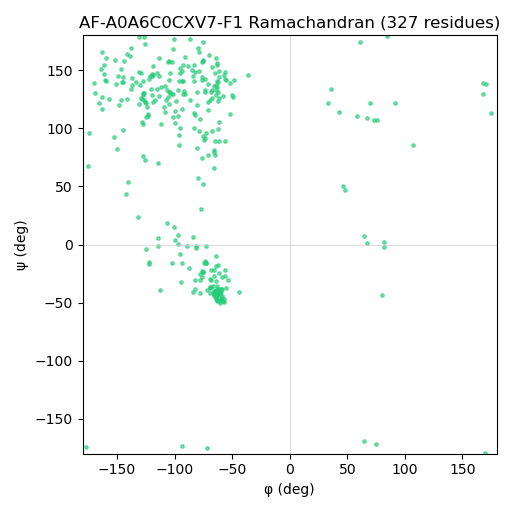602 4.290 1.00 96.62 97 TYR A CA 1
ATOM 736 C C . TYR A 1 97 ? 2.568 13.530 2.816 1.00 96.62 97 TYR A C 1
ATOM 738 O O . TYR A 1 97 ? 1.747 13.692 1.914 1.00 96.62 97 TYR A O 1
ATOM 746 N N . ASN A 1 98 ? 3.835 13.208 2.560 1.00 95.88 98 ASN A N 1
ATOM 747 C CA . ASN A 1 98 ? 4.355 12.931 1.222 1.00 95.88 98 ASN A CA 1
ATOM 748 C C . ASN A 1 98 ? 4.578 11.433 1.031 1.00 95.88 98 ASN A C 1
ATOM 750 O O . ASN A 1 98 ? 5.042 10.746 1.943 1.00 95.88 98 ASN A O 1
ATOM 754 N N . VAL A 1 99 ? 4.283 10.927 -0.168 1.00 95.94 99 VAL A N 1
ATOM 755 C CA . VAL A 1 99 ? 4.598 9.542 -0.539 1.00 95.94 99 VAL A CA 1
ATOM 756 C C . VAL A 1 99 ? 6.112 9.361 -0.501 1.00 95.94 99 VAL A C 1
ATOM 758 O O . VAL A 1 99 ? 6.855 10.168 -1.050 1.00 95.94 99 VAL A O 1
ATOM 761 N N . SER A 1 100 ? 6.569 8.304 0.164 1.00 94.06 100 SER A N 1
ATOM 762 C CA . SER A 1 100 ? 7.995 7.978 0.279 1.00 94.06 100 SER A CA 1
ATOM 763 C C . SER A 1 100 ? 8.360 6.699 -0.464 1.00 94.06 100 SER A C 1
ATOM 765 O O . SER A 1 100 ? 9.417 6.627 -1.084 1.00 94.06 100 SER A O 1
ATOM 767 N N . SER A 1 101 ? 7.494 5.689 -0.420 1.00 94.00 101 SER A N 1
ATOM 768 C CA . SER A 1 101 ? 7.671 4.459 -1.181 1.00 94.00 101 SER A CA 1
ATOM 769 C C . SER A 1 101 ? 6.359 3.703 -1.314 1.00 94.00 101 SER A C 1
ATOM 771 O O . SER A 1 101 ? 5.466 3.821 -0.472 1.00 94.00 101 SER A O 1
ATOM 773 N N . ILE A 1 102 ? 6.263 2.900 -2.372 1.00 97.50 102 ILE A N 1
ATOM 774 C CA . ILE A 1 102 ? 5.152 1.980 -2.582 1.00 97.50 102 ILE A CA 1
ATOM 775 C C . ILE A 1 102 ? 5.744 0.590 -2.744 1.00 97.50 102 ILE A C 1
ATOM 777 O O . ILE A 1 102 ? 6.531 0.357 -3.658 1.00 97.50 102 ILE A O 1
ATOM 781 N N . SER A 1 103 ? 5.396 -0.324 -1.846 1.00 97.88 103 SER A N 1
ATOM 782 C CA . SER A 1 103 ? 5.896 -1.697 -1.856 1.00 97.88 103 SER A CA 1
ATOM 783 C C . SER A 1 103 ? 4.750 -2.689 -1.999 1.00 97.88 103 SER A C 1
ATOM 785 O O . SER A 1 103 ? 3.676 -2.483 -1.443 1.00 97.88 103 SER A O 1
ATOM 787 N N . ILE A 1 104 ? 4.988 -3.788 -2.710 1.00 98.19 104 ILE A N 1
ATOM 788 C CA . ILE A 1 104 ? 4.041 -4.892 -2.857 1.00 98.19 104 ILE A CA 1
ATOM 789 C C . ILE A 1 104 ? 4.683 -6.154 -2.293 1.00 98.19 104 ILE A C 1
ATOM 791 O O . ILE A 1 104 ? 5.793 -6.523 -2.688 1.00 98.19 104 ILE A O 1
ATOM 795 N N . TYR A 1 105 ? 3.957 -6.831 -1.410 1.00 98.25 105 TYR A N 1
ATOM 796 C CA . TYR A 1 105 ? 4.383 -8.048 -0.725 1.00 98.25 105 TYR A CA 1
ATOM 797 C C . TYR A 1 105 ? 3.509 -9.235 -1.126 1.00 98.25 105 TYR A C 1
ATOM 799 O O . TYR A 1 105 ? 2.314 -9.076 -1.378 1.00 98.25 105 TYR A O 1
ATOM 807 N N . SER A 1 106 ? 4.099 -10.429 -1.155 1.00 96.81 106 SER A N 1
ATOM 808 C CA . SER A 1 106 ? 3.376 -11.701 -1.216 1.00 96.81 106 SER A CA 1
ATOM 809 C C . SER A 1 106 ? 4.095 -12.726 -0.329 1.00 96.81 106 SER A C 1
ATOM 811 O O . SER A 1 106 ? 5.286 -12.964 -0.544 1.00 96.81 106 SER A O 1
ATOM 813 N N . PRO A 1 107 ? 3.404 -13.370 0.631 1.00 97.06 107 PRO A N 1
ATOM 814 C CA . PRO A 1 107 ? 1.995 -13.166 0.993 1.00 97.06 107 PRO A CA 1
ATOM 815 C C . PRO A 1 107 ? 1.761 -11.825 1.728 1.00 97.06 107 PRO A C 1
ATOM 817 O O . PRO A 1 107 ? 2.680 -11.013 1.837 1.00 97.06 107 PRO A O 1
ATOM 820 N N . SER A 1 108 ? 0.534 -11.566 2.201 1.00 97.81 108 SER A N 1
ATOM 821 C CA . SER A 1 108 ? 0.226 -10.358 2.986 1.00 97.81 108 SER A CA 1
ATOM 822 C C . SER A 1 108 ? 1.022 -10.286 4.292 1.00 97.81 108 SER A C 1
ATOM 824 O O . SER A 1 108 ? 1.342 -11.315 4.893 1.00 97.81 108 SER A O 1
ATOM 826 N N . LEU A 1 109 ? 1.322 -9.068 4.749 1.00 96.94 109 LEU A N 1
ATOM 827 C CA . LEU A 1 109 ? 1.987 -8.847 6.029 1.00 96.94 109 LEU A CA 1
ATOM 828 C C . LEU A 1 109 ? 0.979 -8.874 7.178 1.00 96.94 109 LEU A C 1
ATOM 830 O O . LEU A 1 109 ? 1.323 -9.318 8.266 1.00 96.94 109 LEU A O 1
ATOM 834 N N . HIS A 1 110 ? -0.274 -8.483 6.962 1.00 96.75 110 HIS A N 1
ATOM 835 C CA . HIS A 1 110 ? -1.315 -8.641 7.973 1.00 96.75 110 HIS A CA 1
ATOM 836 C C . HIS A 1 110 ? -2.040 -9.974 7.828 1.00 96.75 110 HIS A C 1
ATOM 838 O O . HIS A 1 110 ? -2.018 -10.629 6.777 1.00 96.75 110 HIS A O 1
ATOM 844 N N . LYS A 1 111 ? -2.717 -10.366 8.908 1.00 96.50 111 LYS A N 1
ATOM 845 C CA . LYS A 1 111 ? -3.794 -11.353 8.848 1.00 96.50 111 LYS A CA 1
ATOM 846 C C . LYS A 1 111 ? -5.133 -10.641 8.696 1.00 96.50 111 LYS A C 1
ATOM 848 O O . LYS A 1 111 ? -5.314 -9.556 9.231 1.00 96.50 111 LYS A O 1
ATOM 853 N N . TYR A 1 112 ? -6.065 -11.291 8.020 1.00 96.75 112 TYR A N 1
ATOM 854 C CA . TYR A 1 112 ? -7.444 -10.865 7.836 1.00 96.75 112 TYR A CA 1
ATOM 855 C C . TYR A 1 112 ? -8.343 -11.976 8.358 1.00 96.75 112 TYR A C 1
ATOM 857 O O . TYR A 1 112 ? -8.353 -13.079 7.806 1.00 96.75 112 TYR A O 1
ATOM 865 N N . ASN A 1 113 ? -9.033 -11.733 9.471 1.00 95.00 113 ASN A N 1
ATOM 866 C CA . ASN A 1 113 ? -9.794 -12.762 10.192 1.00 95.00 113 ASN A CA 1
ATOM 867 C C . ASN A 1 113 ? -8.973 -14.049 10.420 1.00 95.00 113 ASN A C 1
ATOM 869 O O . ASN A 1 113 ? -9.422 -15.159 10.157 1.00 95.00 113 ASN A O 1
ATOM 873 N N . ASN A 1 114 ? -7.732 -13.881 10.891 1.00 94.50 114 ASN A N 1
ATOM 874 C CA . ASN A 1 114 ? -6.728 -14.926 11.130 1.00 94.50 114 ASN A CA 1
ATOM 875 C C . ASN A 1 114 ? -6.172 -15.639 9.884 1.00 94.50 114 ASN A C 1
ATOM 877 O O . ASN A 1 114 ? -5.292 -16.492 10.026 1.00 94.50 114 ASN A O 1
ATOM 881 N N . THR A 1 115 ? -6.608 -15.263 8.682 1.00 95.94 115 THR A N 1
ATOM 882 C CA . THR A 1 115 ? -6.117 -15.813 7.411 1.00 95.94 115 THR A CA 1
ATOM 883 C C . THR A 1 115 ? -5.145 -14.862 6.723 1.00 95.94 115 THR A C 1
ATOM 885 O O . THR A 1 115 ? -5.140 -13.664 6.986 1.00 95.94 115 THR A O 1
ATOM 888 N N . THR A 1 116 ? -4.285 -15.382 5.857 1.00 96.44 116 THR A N 1
ATOM 889 C CA . THR A 1 116 ? -3.337 -14.567 5.090 1.00 96.44 116 THR A CA 1
ATOM 890 C C . THR A 1 116 ? -3.913 -14.290 3.703 1.00 96.44 116 THR A C 1
ATOM 892 O O . THR A 1 116 ? -4.394 -15.212 3.044 1.00 96.44 116 THR A O 1
ATOM 895 N N . ALA A 1 117 ? -3.856 -13.038 3.248 1.00 98.06 117 ALA A N 1
ATOM 896 C CA . ALA A 1 117 ? -4.263 -12.662 1.898 1.00 98.06 117 ALA A CA 1
ATOM 897 C C . ALA A 1 117 ? -3.164 -12.999 0.871 1.00 98.06 117 ALA A C 1
ATOM 899 O O . ALA A 1 117 ? -2.031 -13.346 1.222 1.00 98.06 117 ALA A O 1
ATOM 900 N N . ASN A 1 118 ? -3.484 -12.910 -0.424 1.00 98.31 118 ASN A N 1
ATOM 901 C CA . ASN A 1 118 ? -2.529 -13.271 -1.477 1.00 98.31 118 ASN A CA 1
ATOM 902 C C . ASN A 1 118 ? -1.313 -12.334 -1.520 1.00 98.31 118 ASN A C 1
ATOM 904 O O . ASN A 1 118 ? -0.235 -12.763 -1.924 1.00 98.31 118 ASN A O 1
ATOM 908 N N . GLY A 1 119 ? -1.480 -11.094 -1.069 1.00 98.25 119 GLY A N 1
ATOM 909 C CA . GLY A 1 119 ? -0.432 -10.092 -0.959 1.00 98.25 119 GLY A CA 1
ATOM 910 C C . GLY A 1 119 ? -0.963 -8.807 -0.336 1.00 98.25 119 GLY A C 1
ATOM 911 O O . GLY A 1 119 ? -2.118 -8.760 0.083 1.00 98.25 119 GLY A O 1
ATOM 912 N N . GLU A 1 120 ? -0.132 -7.773 -0.294 1.00 98.31 120 GLU A N 1
ATOM 913 C CA . GLU A 1 120 ? -0.492 -6.430 0.177 1.00 98.31 120 GLU A CA 1
ATOM 914 C C . GLU A 1 120 ? 0.263 -5.359 -0.603 1.00 98.31 120 GLU A C 1
ATOM 916 O O . GLU A 1 120 ? 1.464 -5.497 -0.845 1.00 98.31 120 GLU A O 1
ATOM 921 N N . VAL A 1 121 ? -0.430 -4.271 -0.936 1.00 98.44 121 VAL A N 1
ATOM 922 C CA . VAL A 1 121 ? 0.197 -3.000 -1.310 1.00 98.44 121 VAL A CA 1
ATOM 923 C C . VAL A 1 121 ? 0.362 -2.180 -0.040 1.00 98.44 121 VAL A C 1
ATOM 925 O O . VAL A 1 121 ? -0.588 -2.007 0.719 1.00 98.44 121 VAL A O 1
ATOM 928 N N . VAL A 1 122 ? 1.565 -1.666 0.181 1.00 98.50 122 VAL A N 1
ATOM 929 C CA . VAL A 1 122 ? 1.917 -0.822 1.318 1.00 98.50 122 VAL A CA 1
ATOM 930 C C . VAL A 1 122 ? 2.467 0.491 0.781 1.00 98.50 122 VAL A C 1
ATOM 932 O O . VAL A 1 122 ? 3.549 0.526 0.193 1.00 98.50 122 VAL A O 1
ATOM 935 N N . ILE A 1 123 ? 1.724 1.571 0.993 1.00 98.25 123 ILE A N 1
ATOM 936 C CA . ILE A 1 123 ? 2.112 2.928 0.614 1.00 98.25 123 ILE A CA 1
ATOM 937 C C . ILE A 1 123 ? 2.616 3.627 1.872 1.00 98.25 123 ILE A C 1
ATOM 939 O O . ILE A 1 123 ? 1.847 3.929 2.789 1.00 98.25 123 ILE A O 1
ATOM 943 N N . ARG A 1 124 ? 3.922 3.872 1.928 1.00 97.31 124 ARG A N 1
ATOM 944 C CA . ARG A 1 124 ? 4.566 4.550 3.048 1.00 97.31 124 ARG A CA 1
ATOM 945 C C . ARG A 1 124 ? 4.623 6.041 2.780 1.00 97.31 124 ARG A C 1
ATOM 947 O O . ARG A 1 124 ? 5.149 6.471 1.750 1.00 97.31 124 ARG A O 1
ATOM 954 N N . HIS A 1 125 ? 4.221 6.824 3.766 1.00 97.44 125 HIS A N 1
ATOM 955 C CA . HIS A 1 125 ? 4.303 8.269 3.736 1.00 97.44 125 HIS A CA 1
ATOM 956 C C . HIS A 1 125 ? 5.193 8.804 4.856 1.00 97.44 125 HIS A C 1
ATOM 958 O O . HIS A 1 125 ? 5.232 8.261 5.962 1.00 97.44 125 HIS A O 1
ATOM 964 N N . THR A 1 126 ? 5.886 9.897 4.563 1.00 96.31 126 THR A N 1
ATOM 965 C CA . THR A 1 126 ? 6.655 10.674 5.537 1.00 96.31 126 THR A CA 1
ATOM 966 C C . THR A 1 126 ? 5.889 11.965 5.819 1.00 96.31 126 THR A C 1
ATOM 968 O O . THR A 1 126 ? 5.434 12.597 4.860 1.00 96.31 126 THR A O 1
ATOM 971 N N . PRO A 1 127 ? 5.712 12.367 7.086 1.00 96.69 127 PRO A N 1
ATOM 972 C CA . PRO A 1 127 ? 5.050 13.626 7.390 1.00 96.69 127 PRO A CA 1
ATOM 973 C C . PRO A 1 127 ? 5.876 14.812 6.884 1.00 96.69 127 PRO A C 1
ATOM 975 O O . PRO A 1 127 ? 7.106 14.769 6.870 1.00 96.69 127 PRO A O 1
ATOM 978 N N . VAL A 1 128 ? 5.192 15.878 6.474 1.00 94.81 128 VAL A N 1
ATOM 979 C CA . VAL A 1 128 ? 5.823 17.134 6.044 1.00 94.81 128 VAL A CA 1
ATOM 980 C C . VAL A 1 128 ? 6.469 17.852 7.231 1.00 94.81 128 VAL A C 1
ATOM 982 O O . VAL A 1 128 ? 7.536 18.439 7.084 1.00 94.81 128 VAL A O 1
ATOM 985 N N . SER A 1 129 ? 5.846 17.789 8.412 1.00 92.81 129 SER A N 1
ATOM 986 C CA . SER A 1 129 ? 6.368 18.389 9.641 1.00 92.81 129 SER A CA 1
ATOM 987 C C . SER A 1 129 ? 5.958 17.569 10.860 1.00 92.81 129 SER A C 1
ATOM 989 O O . SER A 1 129 ? 4.767 17.420 11.122 1.00 92.81 129 SER A O 1
ATOM 991 N N . GLY A 1 130 ? 6.949 17.068 11.607 1.00 86.94 130 GLY A N 1
ATOM 992 C CA . GLY A 1 130 ? 6.748 16.311 12.848 1.00 86.94 130 GLY A CA 1
ATOM 993 C C . GLY A 1 130 ? 5.945 15.010 12.693 1.00 86.94 130 GLY A C 1
ATOM 994 O O . GLY A 1 130 ? 5.421 14.699 11.635 1.00 86.94 130 GLY A O 1
ATOM 995 N N . GLY A 1 131 ? 5.841 14.227 13.765 1.00 90.56 131 GLY A N 1
ATOM 996 C CA . GLY A 1 131 ? 4.961 13.052 13.808 1.00 90.56 131 GLY A CA 1
ATOM 997 C C . GLY A 1 131 ? 5.538 11.755 13.229 1.00 90.56 131 GLY A C 1
ATOM 998 O O . GLY A 1 131 ? 6.686 11.674 12.786 1.00 90.56 131 GLY A O 1
ATOM 999 N N . ASN A 1 132 ? 4.718 10.706 13.289 1.00 95.00 132 ASN A N 1
ATOM 1000 C CA . ASN A 1 132 ? 5.079 9.368 12.838 1.00 95.00 132 ASN A CA 1
ATOM 1001 C C . ASN A 1 132 ? 4.840 9.209 11.327 1.00 95.00 132 ASN A C 1
ATOM 1003 O O . ASN A 1 132 ? 3.907 9.805 10.788 1.00 95.00 132 ASN A O 1
ATOM 1007 N N . PRO A 1 133 ? 5.623 8.364 10.632 1.00 97.25 133 PRO A N 1
ATOM 1008 C CA . PRO A 1 133 ? 5.284 7.904 9.290 1.00 97.25 133 PRO A CA 1
ATOM 1009 C C . PRO A 1 133 ? 3.902 7.239 9.242 1.00 97.25 133 PRO A C 1
ATOM 1011 O O . PRO A 1 133 ? 3.548 6.478 10.144 1.00 97.25 133 PRO A O 1
ATOM 1014 N N . LEU A 1 134 ? 3.174 7.467 8.149 1.00 98.12 134 LEU A N 1
ATOM 1015 C CA . LEU A 1 134 ? 1.857 6.881 7.892 1.00 98.12 134 LEU A CA 1
ATOM 1016 C C . LEU A 1 134 ? 1.964 5.769 6.845 1.00 98.12 134 LEU A C 1
ATOM 1018 O O . LEU A 1 134 ? 2.524 5.968 5.766 1.00 98.12 134 LEU A O 1
ATOM 1022 N N . TYR A 1 135 ? 1.383 4.610 7.132 1.00 98.25 135 TYR A N 1
ATOM 1023 C CA . TYR A 1 135 ? 1.318 3.474 6.222 1.00 98.25 135 TYR A CA 1
ATOM 1024 C C . TYR A 1 135 ? -0.125 3.220 5.821 1.00 98.25 135 TYR A C 1
ATOM 1026 O O . TYR A 1 135 ? -0.995 3.066 6.671 1.00 98.25 135 TYR A O 1
ATOM 1034 N N . ILE A 1 136 ? -0.360 3.137 4.517 1.00 98.44 136 ILE A N 1
ATOM 1035 C CA . ILE A 1 136 ? -1.652 2.754 3.958 1.00 98.44 136 ILE A CA 1
ATOM 1036 C C . ILE A 1 136 ? -1.495 1.366 3.361 1.00 98.44 136 ILE A C 1
ATOM 1038 O O . ILE A 1 136 ? -0.672 1.167 2.466 1.00 98.44 136 ILE A O 1
ATOM 1042 N N . ILE A 1 137 ? -2.245 0.407 3.892 1.00 98.62 137 ILE A N 1
ATOM 1043 C CA . ILE A 1 137 ? -2.130 -1.007 3.556 1.00 98.62 137 ILE A CA 1
ATOM 1044 C C . ILE A 1 137 ? -3.431 -1.493 2.925 1.00 98.62 137 ILE A C 1
ATOM 1046 O O . ILE A 1 137 ? -4.511 -1.371 3.505 1.00 98.62 137 ILE A O 1
ATOM 1050 N N . ILE A 1 138 ? -3.316 -2.052 1.723 1.00 98.62 138 ILE A N 1
ATOM 1051 C CA . ILE A 1 138 ? -4.445 -2.545 0.936 1.00 98.62 138 ILE A CA 1
ATOM 1052 C C . ILE A 1 138 ? -4.186 -4.017 0.589 1.00 98.62 138 ILE A C 1
ATOM 1054 O O . ILE A 1 138 ? -3.164 -4.315 -0.043 1.00 98.62 138 ILE A O 1
ATOM 1058 N N . PRO A 1 139 ? -5.071 -4.952 0.978 1.00 98.56 139 PRO A N 1
ATOM 1059 C CA . PRO A 1 139 ? -4.886 -6.362 0.668 1.00 98.56 139 PRO A CA 1
ATOM 1060 C C . PRO A 1 139 ? -5.011 -6.647 -0.830 1.00 98.56 139 PRO A C 1
ATOM 1062 O O . PRO A 1 139 ? -5.735 -5.970 -1.561 1.00 98.56 139 PRO A O 1
ATOM 1065 N N . LEU A 1 140 ? -4.334 -7.706 -1.271 1.00 98.56 140 LEU A N 1
ATOM 1066 C CA . LEU A 1 140 ? -4.477 -8.297 -2.597 1.00 98.56 140 LEU A CA 1
ATOM 1067 C C . LEU A 1 140 ? -5.184 -9.644 -2.498 1.00 98.56 140 LEU A C 1
ATOM 1069 O O . LEU A 1 140 ? -4.840 -10.480 -1.654 1.00 98.56 140 LEU A O 1
ATOM 1073 N N . SER A 1 141 ? -6.132 -9.882 -3.399 1.00 98.12 141 SER A N 1
ATOM 1074 C CA . SER A 1 141 ? -6.878 -11.138 -3.459 1.00 98.12 141 SER A CA 1
ATOM 1075 C C . SER A 1 141 ? -7.204 -11.530 -4.895 1.00 98.12 141 SER A C 1
ATOM 1077 O O . SER A 1 141 ? -7.527 -10.686 -5.727 1.00 98.12 141 SER A O 1
ATOM 1079 N N . THR A 1 142 ? -7.175 -12.830 -5.180 1.00 97.44 142 THR A N 1
ATOM 1080 C CA . THR A 1 142 ? -7.656 -13.396 -6.454 1.00 97.44 142 THR A CA 1
ATOM 1081 C C . THR A 1 142 ? -9.162 -13.246 -6.652 1.00 97.44 142 THR A C 1
ATOM 1083 O O . THR A 1 142 ? -9.624 -13.222 -7.787 1.00 97.44 142 THR A O 1
ATOM 1086 N N . GLY A 1 143 ? -9.915 -13.071 -5.563 1.00 94.94 143 GLY A N 1
ATOM 1087 C CA . GLY A 1 143 ? -11.324 -12.667 -5.579 1.00 94.94 143 GLY A CA 1
ATOM 1088 C C . GLY A 1 143 ? -11.541 -11.177 -5.289 1.00 94.94 143 GLY A C 1
ATOM 1089 O O . GLY A 1 143 ? -12.643 -10.798 -4.908 1.00 94.94 143 GLY A O 1
ATOM 1090 N N . GLY A 1 144 ? -10.490 -10.352 -5.366 1.00 95.19 144 GLY A N 1
ATOM 1091 C CA . GLY A 1 144 ? -10.562 -8.914 -5.099 1.00 95.19 144 GLY A CA 1
ATOM 1092 C C . GLY A 1 144 ? -11.210 -8.113 -6.233 1.00 95.19 144 GLY A C 1
ATOM 1093 O O . GLY A 1 144 ? -11.493 -8.626 -7.314 1.00 95.19 144 GLY A O 1
ATOM 1094 N N . LEU A 1 145 ? -11.408 -6.818 -5.993 1.00 95.19 145 LEU A N 1
ATOM 1095 C CA . LEU A 1 145 ? -12.058 -5.898 -6.923 1.00 95.19 145 LEU A CA 1
ATOM 1096 C C . LEU A 1 145 ? -11.148 -5.556 -8.110 1.00 95.19 145 LEU A C 1
ATOM 1098 O O . LEU A 1 145 ? -10.002 -5.136 -7.934 1.00 95.19 145 LEU A O 1
ATOM 1102 N N . THR A 1 146 ? -11.672 -5.660 -9.330 1.00 95.19 146 THR A N 1
ATOM 1103 C CA . THR A 1 146 ? -10.991 -5.154 -10.528 1.00 95.19 146 THR A CA 1
ATOM 1104 C C . THR A 1 146 ? -11.153 -3.637 -10.610 1.00 95.19 146 THR A C 1
ATOM 1106 O O . THR A 1 146 ? -12.233 -3.126 -10.889 1.00 95.19 146 THR A O 1
ATOM 1109 N N . THR A 1 147 ? -10.067 -2.911 -10.359 1.00 93.69 147 THR A N 1
ATOM 1110 C CA . THR A 1 147 ? -9.995 -1.441 -10.396 1.00 93.69 147 THR A CA 1
ATOM 1111 C C . THR A 1 147 ? -8.875 -0.971 -11.325 1.00 93.69 147 THR A C 1
ATOM 1113 O O . THR A 1 147 ? -8.034 -1.766 -11.751 1.00 93.69 147 THR A O 1
ATOM 1116 N N . ASN A 1 148 ? -8.775 0.333 -11.586 1.00 95.56 148 ASN A N 1
ATOM 1117 C CA . ASN A 1 148 ? -7.596 0.892 -12.259 1.00 95.56 148 ASN A CA 1
ATOM 1118 C C . ASN A 1 148 ? -6.297 0.530 -11.510 1.00 95.56 148 ASN A C 1
ATOM 1120 O O . ASN A 1 148 ? -5.303 0.177 -12.141 1.00 95.56 148 ASN A O 1
ATOM 1124 N N . GLY A 1 149 ? -6.319 0.502 -10.171 1.00 95.88 149 GLY A N 1
ATOM 1125 C CA . GLY A 1 149 ? -5.194 0.038 -9.354 1.00 95.88 149 GLY A CA 1
ATOM 1126 C C . GLY A 1 149 ? -4.807 -1.415 -9.642 1.00 95.88 149 GLY A C 1
ATOM 1127 O O . GLY A 1 149 ? -3.621 -1.716 -9.744 1.00 95.88 149 GLY A O 1
ATOM 1128 N N . SER A 1 150 ? -5.780 -2.307 -9.877 1.00 97.25 150 SER A N 1
ATOM 1129 C CA . SER A 1 150 ? -5.499 -3.700 -10.274 1.00 97.25 150 SER A CA 1
ATOM 1130 C C . SER A 1 150 ? -4.785 -3.807 -11.629 1.00 97.25 150 SER A C 1
ATOM 1132 O O . SER A 1 150 ? -3.887 -4.630 -11.800 1.00 97.25 150 SER A O 1
ATOM 1134 N N . GLN A 1 151 ? -5.109 -2.928 -12.582 1.00 96.94 151 GLN A N 1
ATOM 1135 C CA . GLN A 1 151 ? -4.448 -2.897 -13.891 1.00 96.94 151 GLN A CA 1
ATOM 1136 C C . GLN A 1 151 ? -3.016 -2.358 -13.788 1.00 96.94 151 GLN A C 1
ATOM 1138 O O . GLN A 1 151 ? -2.104 -2.873 -14.436 1.00 96.94 151 GLN A O 1
ATOM 1143 N N . VAL A 1 152 ? -2.791 -1.337 -12.954 1.00 96.56 152 VAL A N 1
ATOM 1144 C CA . VAL A 1 152 ? -1.437 -0.846 -12.644 1.00 96.56 152 VAL A CA 1
ATOM 1145 C C . VAL A 1 152 ? -0.619 -1.950 -11.980 1.00 96.56 152 VAL A C 1
ATOM 1147 O O . VAL A 1 152 ? 0.507 -2.208 -12.398 1.00 96.56 152 VAL A O 1
ATOM 1150 N N . LEU A 1 153 ? -1.198 -2.645 -10.998 1.00 97.31 153 LEU A N 1
ATOM 1151 C CA . LEU A 1 153 ? -0.566 -3.768 -10.313 1.00 97.31 153 LEU A CA 1
ATOM 1152 C C . LEU A 1 153 ? -0.146 -4.868 -11.298 1.00 97.31 153 LEU A C 1
ATOM 1154 O O . LEU A 1 153 ? 1.000 -5.315 -11.260 1.00 97.31 153 LEU A O 1
ATOM 1158 N N . SER A 1 154 ? -1.039 -5.249 -12.214 1.00 97.50 154 SER A N 1
ATOM 1159 C CA . SER A 1 154 ? -0.749 -6.223 -13.270 1.00 97.50 154 SER A CA 1
ATOM 1160 C C . SER A 1 154 ? 0.432 -5.781 -14.139 1.00 97.50 154 SER A C 1
ATOM 1162 O O . SER A 1 154 ? 1.388 -6.538 -14.321 1.00 97.50 154 SER A O 1
ATOM 1164 N N . ARG A 1 155 ? 0.436 -4.526 -14.612 1.00 96.69 155 ARG A N 1
ATOM 1165 C CA . ARG A 1 155 ? 1.549 -3.964 -15.398 1.00 96.69 155 ARG A CA 1
ATOM 1166 C C . ARG A 1 155 ? 2.871 -3.993 -14.632 1.00 96.69 155 ARG A C 1
ATOM 1168 O O . ARG A 1 155 ? 3.878 -4.427 -15.184 1.00 96.69 155 ARG A O 1
ATOM 1175 N N . VAL A 1 156 ? 2.867 -3.582 -13.363 1.00 96.69 156 VAL A N 1
ATOM 1176 C CA . VAL A 1 156 ? 4.053 -3.579 -12.488 1.00 96.69 156 VAL A CA 1
ATOM 1177 C C . VAL A 1 156 ? 4.616 -4.989 -12.309 1.00 96.69 156 VAL A C 1
ATOM 1179 O O . VAL A 1 156 ? 5.816 -5.196 -12.496 1.00 96.69 156 VAL A O 1
ATOM 1182 N N . ILE A 1 157 ? 3.763 -5.967 -11.991 1.00 97.88 157 ILE A N 1
ATOM 1183 C CA . ILE A 1 157 ? 4.174 -7.362 -11.787 1.00 97.88 157 ILE A CA 1
ATOM 1184 C C . ILE A 1 157 ? 4.728 -7.959 -13.082 1.00 97.88 157 ILE A C 1
ATOM 1186 O O . ILE A 1 157 ? 5.795 -8.569 -13.060 1.00 97.88 157 ILE A O 1
ATOM 1190 N N . ASN A 1 158 ? 4.056 -7.748 -14.216 1.00 97.75 158 ASN A N 1
ATOM 1191 C CA . ASN A 1 158 ? 4.510 -8.254 -15.511 1.00 97.75 158 ASN A CA 1
ATOM 1192 C C . ASN A 1 158 ? 5.824 -7.601 -15.962 1.00 97.75 158 ASN A C 1
ATOM 1194 O O . ASN A 1 158 ? 6.736 -8.293 -16.419 1.00 97.75 158 ASN A O 1
ATOM 1198 N N . ALA A 1 159 ? 5.962 -6.283 -15.791 1.00 96.69 159 ALA A N 1
ATOM 1199 C CA . ALA A 1 159 ? 7.196 -5.562 -16.088 1.00 96.69 159 ALA A CA 1
ATOM 1200 C C . ALA A 1 159 ? 8.367 -6.093 -15.249 1.00 96.69 159 ALA A C 1
ATOM 1202 O O . ALA A 1 159 ? 9.432 -6.403 -15.791 1.00 96.69 159 ALA A O 1
ATOM 1203 N N . ALA A 1 160 ? 8.166 -6.256 -13.939 1.00 97.50 160 ALA A N 1
ATOM 1204 C CA . ALA A 1 160 ? 9.176 -6.814 -13.049 1.00 97.50 160 ALA A CA 1
ATOM 1205 C C . ALA A 1 160 ? 9.493 -8.276 -13.395 1.00 97.50 160 ALA A C 1
ATOM 1207 O O . ALA A 1 160 ? 10.660 -8.632 -13.517 1.00 97.50 160 ALA A O 1
ATOM 1208 N N . GLY A 1 161 ? 8.482 -9.109 -13.643 1.00 97.56 161 GLY A N 1
ATOM 1209 C CA . GLY A 1 161 ? 8.666 -10.510 -14.025 1.00 97.56 161 GLY A CA 1
ATOM 1210 C C . GLY A 1 161 ? 9.487 -10.683 -15.301 1.00 97.56 161 GLY A C 1
ATOM 1211 O O . GLY A 1 161 ? 10.329 -11.574 -15.381 1.00 97.56 161 GLY A O 1
ATOM 1212 N N . LYS A 1 162 ? 9.293 -9.797 -16.281 1.00 97.06 162 LYS A N 1
ATOM 1213 C CA . LYS A 1 162 ? 10.001 -9.845 -17.564 1.00 97.06 162 LYS A CA 1
ATOM 1214 C C . LYS A 1 162 ? 11.396 -9.223 -17.514 1.00 97.06 162 LYS A C 1
ATOM 1216 O O . LYS A 1 162 ? 12.299 -9.704 -18.194 1.00 97.06 162 LYS A O 1
ATOM 1221 N N . SER A 1 163 ? 11.572 -8.125 -16.780 1.00 96.75 163 SER A N 1
ATOM 1222 C CA . SER A 1 163 ? 12.766 -7.269 -16.901 1.00 96.75 163 SER A CA 1
ATOM 1223 C C . SER A 1 163 ? 13.557 -7.085 -15.604 1.00 96.75 163 SER A C 1
ATOM 1225 O O . SER A 1 163 ? 14.716 -6.682 -15.662 1.00 96.75 163 SER A O 1
ATOM 1227 N N . ALA A 1 164 ? 12.985 -7.424 -14.450 1.00 96.94 164 ALA A N 1
ATOM 1228 C CA . ALA A 1 164 ? 13.638 -7.379 -13.142 1.00 96.94 164 ALA A CA 1
ATOM 1229 C C . ALA A 1 164 ? 13.273 -8.589 -12.241 1.00 96.94 164 ALA A C 1
ATOM 1231 O O . ALA A 1 164 ? 12.832 -8.404 -11.102 1.00 96.94 164 ALA A O 1
ATOM 1232 N N . PRO A 1 165 ? 13.449 -9.843 -12.710 1.00 96.62 165 PRO A N 1
ATOM 1233 C CA . PRO A 1 165 ? 12.945 -11.025 -12.001 1.00 96.62 165 PRO A CA 1
ATOM 1234 C C . PRO A 1 165 ? 13.720 -11.376 -10.722 1.00 96.62 165 PRO A C 1
ATOM 1236 O O . PRO A 1 165 ? 13.227 -12.148 -9.904 1.00 96.62 165 PRO A O 1
ATOM 1239 N N . SER A 1 166 ? 14.918 -10.820 -10.535 1.00 96.75 166 SER A N 1
ATOM 1240 C CA . SER A 1 166 ? 15.811 -11.146 -9.418 1.00 96.75 166 SER A CA 1
ATOM 1241 C C . SER A 1 166 ? 16.086 -9.931 -8.540 1.00 96.75 166 SER A C 1
ATOM 1243 O O . SER A 1 166 ? 16.095 -8.796 -9.018 1.00 96.75 166 SER A O 1
ATOM 1245 N N . ALA A 1 167 ? 16.389 -10.179 -7.264 1.00 97.12 167 ALA A N 1
ATOM 1246 C CA . ALA A 1 167 ? 16.760 -9.140 -6.308 1.00 97.12 167 ALA A CA 1
ATOM 1247 C C . ALA A 1 167 ? 17.903 -8.245 -6.831 1.00 97.12 167 ALA A C 1
ATOM 1249 O O . ALA A 1 167 ? 18.866 -8.726 -7.431 1.00 97.12 167 ALA A O 1
ATOM 1250 N N . GLY A 1 168 ? 17.788 -6.938 -6.599 1.00 96.88 168 GLY A N 1
ATOM 1251 C CA . GLY A 1 168 ? 18.729 -5.914 -7.056 1.00 96.88 168 GLY A CA 1
ATOM 1252 C C . GLY A 1 168 ? 18.528 -5.459 -8.505 1.00 96.88 168 GLY A C 1
ATOM 1253 O O . GLY A 1 168 ? 19.242 -4.569 -8.960 1.00 96.88 168 GLY A O 1
ATOM 1254 N N . LYS A 1 169 ? 17.577 -6.041 -9.249 1.00 97.75 169 LYS A N 1
ATOM 1255 C CA . LYS A 1 169 ? 17.214 -5.585 -10.599 1.00 97.75 169 LYS A CA 1
ATOM 1256 C C . LYS A 1 169 ? 16.066 -4.581 -10.552 1.00 97.75 169 LYS A C 1
ATOM 1258 O O . LYS A 1 169 ? 15.255 -4.593 -9.628 1.00 97.75 169 LYS A O 1
ATOM 1263 N N . ASN A 1 170 ? 15.991 -3.733 -11.572 1.00 97.38 170 ASN A N 1
ATOM 1264 C CA . ASN A 1 170 ? 14.925 -2.755 -11.735 1.00 97.38 170 ASN A CA 1
ATOM 1265 C C . ASN A 1 170 ? 14.507 -2.615 -13.205 1.00 97.38 170 ASN A C 1
ATOM 1267 O O . ASN A 1 170 ? 15.200 -3.080 -14.111 1.00 97.38 170 ASN A O 1
ATOM 1271 N N . THR A 1 171 ? 13.343 -2.014 -13.424 1.00 97.00 171 THR A N 1
ATOM 1272 C CA . THR A 1 171 ? 12.819 -1.661 -14.743 1.00 97.00 171 THR A CA 1
ATOM 1273 C C . THR A 1 171 ? 11.951 -0.414 -14.642 1.00 97.00 171 THR A C 1
ATOM 1275 O O . THR A 1 171 ? 11.229 -0.229 -13.668 1.00 97.00 171 THR A O 1
ATOM 1278 N N . ASN A 1 172 ? 11.984 0.425 -15.670 1.00 94.75 172 ASN A N 1
ATOM 1279 C CA . ASN A 1 172 ? 11.072 1.554 -15.857 1.00 94.75 172 ASN A CA 1
ATOM 1280 C C . ASN A 1 172 ? 10.168 1.375 -17.093 1.00 94.75 172 ASN A C 1
ATOM 1282 O O . ASN A 1 172 ? 9.410 2.267 -17.463 1.00 94.75 172 ASN A O 1
ATOM 1286 N N . LYS A 1 173 ? 10.239 0.213 -17.758 1.00 93.88 173 LYS A N 1
ATOM 1287 C CA . LYS A 1 173 ? 9.482 -0.076 -18.983 1.00 93.88 173 LYS A CA 1
ATOM 1288 C C . LYS A 1 173 ? 8.199 -0.835 -18.670 1.00 93.88 173 LYS A C 1
ATOM 1290 O O . LYS A 1 173 ? 8.207 -1.760 -17.865 1.00 93.88 173 LYS A O 1
ATOM 1295 N N . GLY A 1 174 ? 7.118 -0.494 -19.372 1.00 88.50 174 GLY A N 1
ATOM 1296 C CA . GLY A 1 174 ? 5.848 -1.230 -19.318 1.00 88.50 174 GLY A CA 1
ATOM 1297 C C . GLY A 1 174 ? 4.936 -0.886 -18.137 1.00 88.50 174 GLY A C 1
ATOM 1298 O O . GLY A 1 174 ? 3.866 -1.475 -18.029 1.00 88.50 174 GLY A O 1
ATOM 1299 N N . ILE A 1 175 ? 5.322 0.070 -17.283 1.00 92.31 175 ILE A N 1
ATOM 1300 C CA . ILE A 1 175 ? 4.504 0.502 -16.138 1.00 92.31 175 ILE A CA 1
ATOM 1301 C C . ILE A 1 175 ? 3.472 1.538 -16.566 1.00 92.31 175 ILE A C 1
ATOM 1303 O O . ILE A 1 175 ? 2.325 1.417 -16.165 1.00 92.31 175 ILE A O 1
ATOM 1307 N N . GLY A 1 176 ? 3.854 2.484 -17.433 1.00 91.94 176 GLY A N 1
ATOM 1308 C CA . GLY A 1 176 ? 2.996 3.554 -17.947 1.00 91.94 176 GLY A CA 1
ATOM 1309 C C . GLY A 1 176 ? 2.519 4.535 -16.873 1.00 91.94 176 GLY A C 1
ATOM 1310 O O . GLY A 1 176 ? 2.995 4.526 -15.743 1.00 91.94 176 GLY A O 1
ATOM 1311 N N . GLU A 1 177 ? 1.567 5.380 -17.252 1.00 94.38 177 GLU A N 1
ATOM 1312 C CA . GLU A 1 177 ? 1.000 6.408 -16.381 1.00 94.38 177 GLU A CA 1
ATOM 1313 C C . GLU A 1 177 ? 0.016 5.818 -15.355 1.00 94.38 177 GLU A C 1
ATOM 1315 O O . GLU A 1 177 ? -0.710 4.857 -15.663 1.00 94.38 177 GLU A O 1
ATOM 1320 N N . PHE A 1 178 ? 0.002 6.373 -14.135 1.00 95.50 178 PHE A N 1
ATOM 1321 C CA . PHE A 1 178 ? -1.009 6.084 -13.112 1.00 95.50 178 PHE A CA 1
ATOM 1322 C C . PHE A 1 178 ? -1.062 7.126 -11.983 1.00 95.50 178 PHE A C 1
ATOM 1324 O O . PHE A 1 178 ? -0.137 7.903 -11.776 1.00 95.50 178 PHE A O 1
ATOM 1331 N N . THR A 1 179 ? -2.139 7.085 -11.196 1.00 95.38 179 THR A N 1
ATOM 1332 C CA . THR A 1 179 ? -2.276 7.801 -9.917 1.00 95.38 179 THR A CA 1
ATOM 1333 C C . THR A 1 179 ? -2.557 6.809 -8.791 1.00 95.38 179 THR A C 1
ATOM 1335 O O . THR A 1 179 ? -3.311 5.844 -8.972 1.00 95.38 179 THR A O 1
ATOM 1338 N N . LEU A 1 180 ? -1.996 7.055 -7.606 1.00 96.06 180 LEU A N 1
ATOM 1339 C CA . LEU A 1 180 ? -2.310 6.296 -6.395 1.00 96.06 180 LEU A CA 1
ATOM 1340 C C . LEU A 1 180 ? -3.781 6.422 -5.968 1.00 96.06 180 LEU A C 1
ATOM 1342 O O . LEU A 1 180 ? -4.270 5.521 -5.288 1.00 96.06 180 LEU A O 1
ATOM 1346 N N . ASN A 1 181 ? -4.526 7.429 -6.453 1.00 95.75 181 ASN A N 1
ATOM 1347 C CA . ASN A 1 181 ? -5.982 7.512 -6.257 1.00 95.75 181 ASN A CA 1
ATOM 1348 C C . ASN A 1 181 ? -6.690 6.224 -6.711 1.00 95.75 181 ASN A C 1
ATOM 1350 O O . ASN A 1 181 ? -7.703 5.832 -6.146 1.00 95.75 181 ASN A O 1
ATOM 1354 N N . SER A 1 182 ? -6.132 5.534 -7.712 1.00 94.69 182 SER A N 1
ATOM 1355 C CA . SER A 1 182 ? -6.689 4.291 -8.257 1.00 94.69 182 SER A CA 1
ATOM 1356 C C . SER A 1 182 ? -6.516 3.068 -7.348 1.00 94.69 182 SER A C 1
ATOM 1358 O O . SER A 1 182 ? -7.136 2.034 -7.604 1.00 94.69 182 SER A O 1
ATOM 1360 N N . PHE A 1 183 ? -5.653 3.155 -6.333 1.00 96.44 183 PHE A N 1
ATOM 1361 C CA . PHE A 1 183 ? -5.386 2.068 -5.392 1.00 96.44 183 PHE A CA 1
ATOM 1362 C C . PHE A 1 183 ? -6.245 2.168 -4.134 1.00 96.44 183 PHE A C 1
ATOM 1364 O O . PHE A 1 183 ? -6.580 1.134 -3.568 1.00 96.44 183 PHE A O 1
ATOM 1371 N N . ILE A 1 184 ? -6.595 3.378 -3.690 1.00 97.31 184 ILE A N 1
ATOM 1372 C CA . ILE A 1 184 ? -7.251 3.577 -2.396 1.00 97.31 184 ILE A CA 1
ATOM 1373 C C . ILE A 1 184 ? -8.757 3.279 -2.492 1.00 97.31 184 ILE A C 1
ATOM 1375 O O . ILE A 1 184 ? -9.469 3.959 -3.235 1.00 97.31 184 ILE A O 1
ATOM 1379 N N . PRO A 1 185 ? -9.294 2.307 -1.731 1.00 96.44 185 PRO A N 1
ATOM 1380 C CA . PRO A 1 185 ? -10.733 2.085 -1.677 1.00 96.44 185 PRO A CA 1
ATOM 1381 C C . PRO A 1 185 ? -11.467 3.243 -0.979 1.00 96.44 185 PRO A C 1
ATOM 1383 O O . PRO A 1 185 ? -11.140 3.610 0.146 1.00 96.44 185 PRO A O 1
ATOM 1386 N N . MET A 1 186 ? -12.538 3.757 -1.591 1.00 95.44 186 MET A N 1
ATOM 1387 C CA . MET A 1 186 ? -13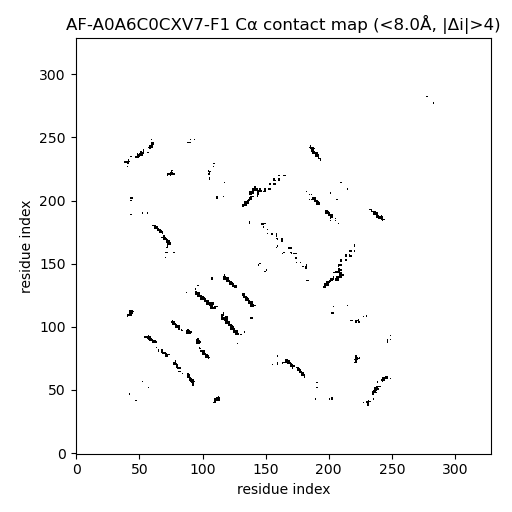.459 4.728 -0.967 1.00 95.44 186 MET A CA 1
ATOM 1388 C C . MET A 1 186 ? -14.458 4.021 -0.037 1.00 95.44 186 MET A C 1
ATOM 1390 O O . MET A 1 186 ? -15.671 4.031 -0.257 1.00 95.44 186 MET A O 1
ATOM 1394 N N . LYS A 1 187 ? -13.927 3.295 0.949 1.00 96.12 187 LYS A N 1
ATOM 1395 C CA . LYS A 1 187 ? -14.664 2.422 1.872 1.00 96.12 187 LYS A CA 1
ATOM 1396 C C . LYS A 1 187 ? -14.129 2.584 3.291 1.00 96.12 187 LYS A C 1
ATOM 1398 O O . LYS A 1 187 ? -13.086 3.198 3.502 1.00 96.12 187 LYS A O 1
ATOM 1403 N N . GLN A 1 188 ? -14.846 2.016 4.258 1.00 96.75 188 GLN A N 1
ATOM 1404 C CA . GLN A 1 188 ? -14.384 1.970 5.640 1.00 96.75 188 GLN A CA 1
ATOM 1405 C C . GLN A 1 188 ? -13.006 1.301 5.754 1.00 96.75 188 GLN A C 1
ATOM 1407 O O . GLN A 1 188 ? -12.685 0.373 5.004 1.00 96.75 188 GLN A O 1
ATOM 1412 N N . PHE A 1 189 ? -12.218 1.743 6.726 1.00 98.00 189 PHE A N 1
ATOM 1413 C CA . PHE A 1 189 ? -10.886 1.211 6.993 1.00 98.00 189 PHE A CA 1
ATOM 1414 C C . PHE A 1 189 ? -10.639 1.067 8.488 1.00 98.00 189 PHE A C 1
ATOM 1416 O O . PHE A 1 189 ? -11.318 1.671 9.319 1.00 98.00 189 PHE A O 1
ATOM 1423 N N . TYR A 1 190 ? -9.634 0.274 8.822 1.00 97.75 190 TYR A N 1
ATOM 1424 C CA . TYR A 1 190 ? -9.135 0.133 10.174 1.00 97.75 190 TYR A CA 1
ATOM 1425 C C . TYR A 1 190 ? -7.939 1.047 10.407 1.00 97.75 190 TYR A C 1
ATOM 1427 O O . TYR A 1 190 ? -7.145 1.281 9.500 1.00 97.75 190 TYR A O 1
ATOM 1435 N N . SER A 1 191 ? -7.793 1.528 11.635 1.00 97.19 191 SER A N 1
ATOM 1436 C CA . SER A 1 191 ? -6.689 2.380 12.054 1.00 97.19 191 SER A CA 1
ATOM 1437 C C . SER A 1 191 ? -6.060 1.841 13.326 1.00 97.19 191 SER A C 1
ATOM 1439 O O . SER A 1 191 ? -6.766 1.471 14.264 1.00 97.19 191 SER A O 1
ATOM 1441 N N . TYR A 1 192 ? -4.736 1.839 13.386 1.00 95.62 192 TYR A N 1
ATOM 1442 C CA . TYR A 1 192 ? -3.999 1.598 14.622 1.00 95.62 192 TYR A CA 1
ATOM 1443 C C . TYR A 1 192 ? -2.644 2.303 14.572 1.00 95.62 192 TYR A C 1
ATOM 1445 O O . TYR A 1 192 ? -2.124 2.610 13.501 1.00 95.62 192 TYR A O 1
ATOM 1453 N N . THR A 1 193 ? -2.067 2.542 15.744 1.00 93.38 193 THR A N 1
ATOM 1454 C CA . THR A 1 193 ? -0.790 3.242 15.892 1.00 93.38 193 THR A CA 1
ATOM 1455 C C . THR A 1 193 ? 0.150 2.388 16.717 1.00 93.38 193 THR A C 1
ATOM 1457 O O . THR A 1 193 ? -0.207 1.936 17.802 1.00 93.38 193 THR A O 1
ATOM 1460 N N . THR A 1 194 ? 1.366 2.200 16.217 1.00 90.19 194 THR A N 1
ATOM 1461 C CA . THR A 1 194 ? 2.478 1.608 16.970 1.00 90.19 194 THR A CA 1
ATOM 1462 C C . THR A 1 194 ? 3.404 2.713 17.479 1.00 90.19 194 THR A C 1
ATOM 1464 O O . THR A 1 194 ? 3.259 3.878 17.118 1.00 90.19 194 THR A O 1
ATOM 1467 N N . SER A 1 195 ? 4.444 2.359 18.237 1.00 86.31 195 SER A N 1
ATOM 1468 C CA . SER A 1 195 ? 5.473 3.327 18.645 1.00 86.31 195 SER A CA 1
ATOM 1469 C C . SER A 1 195 ? 6.292 3.921 17.488 1.00 86.31 195 SER A C 1
ATOM 1471 O O . SER A 1 195 ? 7.074 4.836 17.722 1.00 86.31 195 SER A O 1
ATOM 1473 N N . LYS A 1 196 ? 6.164 3.396 16.260 1.00 89.94 196 LYS A N 1
ATOM 1474 C CA . LYS A 1 196 ? 6.990 3.793 15.105 1.00 89.94 196 LYS A CA 1
ATOM 1475 C C . LYS A 1 196 ? 6.203 4.319 13.911 1.00 89.94 196 LYS A C 1
ATOM 1477 O O . LYS A 1 196 ? 6.820 4.852 12.992 1.00 89.94 196 LYS A O 1
ATOM 1482 N N . MET A 1 197 ? 4.897 4.077 13.858 1.00 94.19 197 MET A N 1
ATOM 1483 C CA . MET A 1 197 ? 4.088 4.379 12.679 1.00 94.19 197 MET A CA 1
ATOM 1484 C C . MET A 1 197 ? 2.597 4.387 12.991 1.00 94.19 197 MET A C 1
ATOM 1486 O O . MET A 1 197 ? 2.139 3.621 13.845 1.00 94.19 197 MET A O 1
ATOM 1490 N N . ASP A 1 198 ? 1.876 5.189 12.219 1.00 96.25 198 ASP A N 1
ATOM 1491 C CA . ASP A 1 198 ? 0.426 5.134 12.086 1.00 96.25 198 ASP A CA 1
ATOM 1492 C C . ASP A 1 198 ? 0.058 4.259 10.887 1.00 96.25 198 ASP A C 1
ATOM 1494 O O . ASP A 1 198 ? 0.718 4.307 9.846 1.00 96.25 198 ASP A O 1
ATOM 1498 N N . CYS A 1 199 ? -0.992 3.457 11.027 1.00 97.56 199 CYS A N 1
ATOM 1499 C CA . CYS A 1 199 ? -1.436 2.525 10.001 1.00 97.56 199 CYS A CA 1
ATOM 1500 C C . CYS A 1 199 ? -2.917 2.717 9.689 1.00 97.56 199 CYS A C 1
ATOM 1502 O O . CYS A 1 199 ? -3.756 2.663 10.586 1.00 97.56 199 CYS A O 1
ATOM 1504 N N . ILE A 1 200 ? -3.221 2.828 8.399 1.00 98.12 200 ILE A N 1
ATOM 1505 C CA . ILE A 1 200 ? -4.550 2.662 7.813 1.00 98.12 200 ILE A CA 1
ATOM 1506 C C . ILE A 1 200 ? -4.546 1.338 7.057 1.00 98.12 200 ILE A C 1
ATOM 1508 O O . ILE A 1 200 ? -3.715 1.141 6.171 1.00 98.12 200 ILE A O 1
ATOM 1512 N N . VAL A 1 201 ? -5.468 0.434 7.380 1.00 98.19 201 VAL A N 1
ATOM 1513 C CA . VAL A 1 201 ? -5.557 -0.886 6.744 1.00 98.19 201 VAL A CA 1
ATOM 1514 C C . VAL A 1 201 ? -6.972 -1.152 6.257 1.00 98.19 201 VAL A C 1
ATOM 1516 O O . VAL A 1 201 ? -7.930 -1.059 7.023 1.00 98.19 201 VAL A O 1
ATOM 1519 N N . PHE A 1 202 ? -7.114 -1.493 4.981 1.00 98.19 202 PHE A N 1
ATOM 1520 C CA . PHE A 1 202 ? -8.409 -1.834 4.396 1.00 98.19 202 PHE A CA 1
ATOM 1521 C C . PHE A 1 202 ? -8.768 -3.299 4.643 1.00 98.19 202 PHE A C 1
ATOM 1523 O O . PHE A 1 202 ? -7.902 -4.167 4.649 1.00 98.19 202 PHE A O 1
ATOM 1530 N N . ASP A 1 203 ? -10.059 -3.576 4.836 1.00 96.88 203 ASP A N 1
ATOM 1531 C CA . ASP A 1 203 ? -10.561 -4.944 4.993 1.00 96.88 203 ASP A CA 1
ATOM 1532 C C . ASP A 1 203 ? -10.331 -5.803 3.735 1.00 96.88 203 ASP A C 1
ATOM 1534 O O . ASP A 1 203 ? -10.282 -5.288 2.616 1.00 96.88 203 ASP A O 1
ATOM 1538 N N . ILE A 1 204 ? -10.280 -7.128 3.905 1.00 97.50 204 ILE A N 1
ATOM 1539 C CA . ILE A 1 204 ? -10.147 -8.087 2.798 1.00 97.50 204 ILE A CA 1
ATOM 1540 C C . ILE A 1 204 ? -11.292 -7.993 1.777 1.00 97.50 204 ILE A C 1
ATOM 1542 O O . ILE A 1 204 ? -11.076 -8.251 0.595 1.00 97.50 204 ILE A O 1
ATOM 1546 N N . SER A 1 205 ? -12.490 -7.570 2.196 1.00 96.62 205 SER A N 1
ATOM 1547 C CA . SER A 1 205 ? -13.622 -7.293 1.296 1.00 96.62 205 SER A CA 1
ATOM 1548 C C . SER A 1 205 ? -13.369 -6.132 0.325 1.00 96.62 205 SER A C 1
ATOM 1550 O O . SER A 1 205 ? -14.028 -6.046 -0.709 1.00 96.62 205 SER A O 1
ATOM 1552 N N . ASN A 1 206 ? -12.388 -5.274 0.619 1.00 97.06 206 ASN A N 1
ATOM 1553 C CA . ASN A 1 206 ? -11.965 -4.151 -0.219 1.00 97.06 206 ASN A CA 1
ATOM 1554 C C . ASN A 1 206 ? -10.616 -4.417 -0.908 1.00 97.06 206 ASN A C 1
ATOM 1556 O O . ASN A 1 206 ? -9.946 -3.478 -1.339 1.00 97.06 206 ASN A O 1
ATOM 1560 N N . ALA A 1 207 ? -10.194 -5.683 -0.988 1.00 97.94 207 ALA A N 1
ATOM 1561 C CA . ALA A 1 207 ? -8.934 -6.059 -1.611 1.00 97.94 207 ALA A CA 1
ATOM 1562 C C . ALA A 1 207 ? -8.887 -5.688 -3.097 1.00 97.94 207 ALA A C 1
ATOM 1564 O O . ALA A 1 207 ? -9.870 -5.842 -3.825 1.00 97.94 207 ALA A O 1
ATOM 1565 N N . ILE A 1 208 ? -7.706 -5.285 -3.566 1.00 98.31 208 ILE A N 1
ATOM 1566 C CA . ILE A 1 208 ? -7.433 -5.122 -4.994 1.00 98.31 208 ILE A CA 1
ATOM 1567 C C . ILE A 1 208 ? -7.298 -6.513 -5.625 1.00 98.31 208 ILE A C 1
ATOM 1569 O O . ILE A 1 208 ? -6.609 -7.396 -5.104 1.00 98.31 208 ILE A O 1
ATOM 1573 N N . GLY A 1 209 ? -7.965 -6.700 -6.761 1.00 98.06 209 GLY A N 1
ATOM 1574 C CA . GLY A 1 209 ? -7.906 -7.921 -7.550 1.00 98.06 209 GLY A CA 1
ATOM 1575 C C . GLY A 1 209 ? -6.509 -8.177 -8.115 1.00 98.06 209 GLY A C 1
ATOM 1576 O O . GLY A 1 209 ? -5.904 -7.289 -8.713 1.00 98.06 209 GLY A O 1
ATOM 1577 N N . ILE A 1 210 ? -6.016 -9.405 -7.974 1.00 98.19 210 ILE A N 1
ATOM 1578 C CA . ILE A 1 210 ? -4.836 -9.911 -8.687 1.00 98.19 210 ILE A CA 1
ATOM 1579 C C . ILE A 1 210 ? -5.221 -11.203 -9.404 1.00 98.19 210 ILE A C 1
ATOM 1581 O O . ILE A 1 210 ? -5.694 -12.141 -8.772 1.00 98.19 210 ILE A O 1
ATOM 1585 N N . ASN A 1 211 ? -5.052 -11.276 -10.724 1.00 97.19 211 ASN A N 1
ATOM 1586 C CA . ASN A 1 211 ? -5.393 -12.506 -11.440 1.00 97.19 211 ASN A CA 1
ATOM 1587 C C . ASN A 1 211 ? -4.392 -13.634 -11.111 1.00 97.19 211 ASN A C 1
ATOM 1589 O O . ASN A 1 211 ? -3.295 -13.407 -10.594 1.00 97.19 211 ASN A O 1
ATOM 1593 N N . ASN A 1 212 ? -4.782 -14.875 -11.404 1.00 97.75 212 ASN A N 1
ATOM 1594 C CA . ASN A 1 212 ? -3.985 -16.046 -11.041 1.00 97.75 212 ASN A CA 1
ATOM 1595 C C . ASN A 1 212 ? -2.617 -16.101 -11.734 1.00 97.75 212 ASN A C 1
ATOM 1597 O O . ASN A 1 212 ? -1.677 -16.639 -11.150 1.00 97.75 212 ASN A O 1
ATOM 1601 N N . ASP A 1 213 ? -2.487 -15.575 -12.950 1.00 98.00 213 ASP A N 1
ATOM 1602 C CA . ASP A 1 213 ? -1.230 -15.629 -13.699 1.00 98.00 213 ASP A CA 1
ATOM 1603 C C . ASP A 1 213 ? -0.235 -14.583 -13.191 1.00 98.00 213 ASP A C 1
ATOM 1605 O O . ASP A 1 213 ? 0.917 -14.920 -12.912 1.00 98.00 213 ASP A O 1
ATOM 1609 N N . ASP A 1 214 ? -0.702 -13.368 -12.910 1.00 98.19 214 ASP A N 1
ATOM 1610 C CA . ASP A 1 214 ? 0.082 -12.331 -12.240 1.00 98.19 214 ASP A CA 1
ATOM 1611 C C . ASP A 1 214 ? 0.526 -12.795 -10.852 1.00 98.19 214 ASP A C 1
ATOM 1613 O O . ASP A 1 214 ? 1.683 -12.615 -10.479 1.00 98.19 214 ASP A O 1
ATOM 1617 N N . LEU A 1 215 ? -0.350 -13.460 -10.089 1.00 98.25 215 LEU A N 1
ATOM 1618 C CA . LEU A 1 215 ? 0.019 -13.994 -8.778 1.00 98.25 215 LEU A CA 1
ATOM 1619 C C . LEU A 1 215 ? 1.115 -15.067 -8.876 1.00 98.25 215 LEU A C 1
ATOM 1621 O O . LEU A 1 215 ? 2.000 -15.107 -8.018 1.00 98.25 215 LEU A O 1
ATOM 1625 N N . LYS A 1 216 ? 1.083 -15.930 -9.902 1.00 98.31 216 LYS A N 1
ATOM 1626 C CA . LYS A 1 216 ? 2.155 -16.911 -10.153 1.00 98.31 216 LYS A CA 1
ATOM 1627 C C . LYS A 1 216 ? 3.471 -16.207 -10.472 1.00 98.31 216 LYS A C 1
ATOM 1629 O O . LYS A 1 216 ? 4.486 -16.544 -9.870 1.00 98.31 216 LYS A O 1
ATOM 1634 N N . ILE A 1 217 ? 3.454 -15.220 -11.375 1.00 98.19 217 ILE A N 1
ATOM 1635 C CA . ILE A 1 217 ? 4.643 -14.421 -11.709 1.00 98.19 217 ILE A CA 1
ATOM 1636 C C . ILE A 1 217 ? 5.194 -13.774 -10.442 1.00 98.19 217 ILE A C 1
ATOM 1638 O O . ILE A 1 217 ? 6.378 -13.913 -10.141 1.00 98.19 217 ILE A O 1
ATOM 1642 N N . PHE A 1 218 ? 4.327 -13.127 -9.668 1.00 98.06 218 PHE A N 1
ATOM 1643 C CA . PHE A 1 218 ? 4.717 -12.402 -8.473 1.00 98.06 218 PHE A CA 1
ATOM 1644 C C . PHE A 1 218 ? 5.372 -13.323 -7.439 1.00 98.06 218 PHE A C 1
ATOM 1646 O O . PHE A 1 218 ? 6.495 -13.061 -7.015 1.00 98.06 218 PHE A O 1
ATOM 1653 N N . LYS A 1 219 ? 4.745 -14.459 -7.114 1.00 97.00 219 LYS A N 1
ATOM 1654 C CA . LYS A 1 219 ? 5.302 -15.463 -6.188 1.00 97.00 219 LYS A CA 1
ATOM 1655 C C . LYS A 1 219 ? 6.621 -16.082 -6.655 1.00 97.00 219 LYS A C 1
ATOM 1657 O O . LYS A 1 219 ? 7.380 -16.569 -5.823 1.00 97.00 219 LYS A O 1
ATOM 1662 N N . ASN A 1 220 ? 6.896 -16.083 -7.958 1.00 97.56 220 ASN A N 1
ATOM 1663 C CA . ASN A 1 220 ? 8.165 -16.580 -8.487 1.00 97.56 220 ASN A CA 1
ATOM 1664 C C . ASN A 1 220 ? 9.307 -15.567 -8.317 1.00 97.56 220 ASN A C 1
ATOM 1666 O O . ASN A 1 220 ? 10.459 -15.977 -8.181 1.00 97.56 220 ASN A O 1
ATOM 1670 N N . ILE A 1 221 ? 9.005 -14.264 -8.329 1.00 97.56 221 ILE A N 1
ATOM 1671 C CA . ILE A 1 221 ? 10.019 -13.196 -8.288 1.00 97.56 221 ILE A CA 1
ATOM 1672 C C . ILE A 1 221 ? 10.178 -12.543 -6.913 1.00 97.56 221 ILE A C 1
ATOM 1674 O O . ILE A 1 221 ? 11.194 -11.883 -6.686 1.00 97.56 221 ILE A O 1
ATOM 1678 N N . VAL A 1 222 ? 9.219 -12.729 -5.996 1.00 97.06 222 VAL A N 1
ATOM 1679 C CA . VAL A 1 222 ? 9.337 -12.315 -4.591 1.00 97.06 222 VAL A CA 1
ATOM 1680 C C . VAL A 1 222 ? 9.185 -13.484 -3.625 1.00 97.06 222 VAL A C 1
ATOM 1682 O O . VAL A 1 222 ? 8.398 -14.403 -3.835 1.00 97.06 222 VAL A O 1
ATOM 1685 N N . LYS A 1 223 ? 9.935 -13.426 -2.528 1.00 95.00 223 LYS A N 1
ATOM 1686 C CA . LYS A 1 223 ? 9.888 -14.376 -1.414 1.00 95.00 223 LYS A CA 1
ATOM 1687 C C . LYS A 1 223 ? 9.188 -13.748 -0.214 1.00 95.00 223 LYS A C 1
ATOM 1689 O O . LYS A 1 223 ? 9.210 -12.533 -0.047 1.00 95.00 223 LYS A O 1
ATOM 1694 N N . SER A 1 224 ? 8.647 -14.583 0.669 1.00 92.25 224 SER A N 1
ATOM 1695 C CA . SER A 1 224 ? 8.098 -14.124 1.947 1.00 92.25 224 SER A CA 1
ATOM 1696 C C . SER A 1 224 ? 9.130 -13.329 2.749 1.00 92.25 224 SER A C 1
ATOM 1698 O O . SER A 1 224 ? 10.312 -13.689 2.790 1.00 92.25 224 SER A O 1
ATOM 1700 N N . VAL A 1 225 ? 8.676 -12.271 3.424 1.00 92.00 225 VAL A N 1
ATOM 1701 C CA . VAL A 1 225 ? 9.549 -11.464 4.281 1.00 92.00 225 VAL A CA 1
ATOM 1702 C C . VAL A 1 225 ? 10.095 -12.296 5.452 1.00 92.00 225 VAL A C 1
ATOM 1704 O O . VAL A 1 225 ? 9.357 -13.092 6.035 1.00 92.00 225 VAL A O 1
ATOM 1707 N N . PRO A 1 226 ? 11.372 -12.116 5.837 1.00 86.12 226 PRO A N 1
ATOM 1708 C CA . PRO A 1 226 ? 11.967 -12.855 6.952 1.00 86.12 226 PRO A CA 1
ATOM 1709 C C . PRO A 1 226 ? 11.503 -12.345 8.324 1.00 86.12 226 PRO A C 1
ATOM 1711 O O . PRO A 1 226 ? 11.558 -13.077 9.306 1.00 86.12 226 PRO A O 1
ATOM 1714 N N . SER A 1 227 ? 11.066 -11.086 8.403 1.00 87.88 227 SER A N 1
ATOM 1715 C CA . SER A 1 227 ? 10.56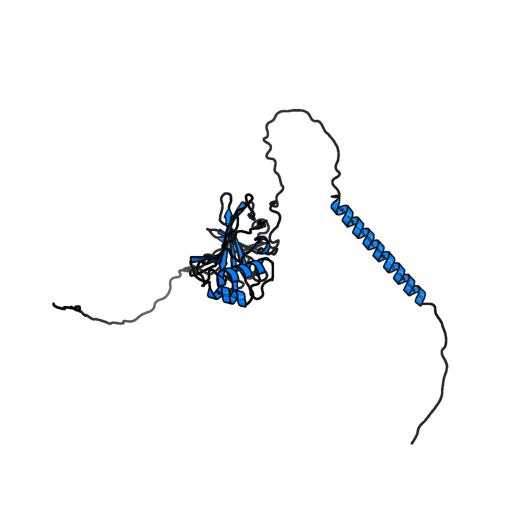2 -10.454 9.620 1.00 87.88 227 SER A CA 1
ATOM 1716 C C . SER A 1 227 ? 9.439 -9.489 9.269 1.00 87.88 227 SER A C 1
ATOM 1718 O O . SER A 1 227 ? 9.512 -8.788 8.258 1.00 87.88 227 SER A O 1
ATOM 1720 N N . ASN A 1 228 ? 8.398 -9.470 10.099 1.00 88.31 228 ASN A N 1
ATOM 1721 C CA . ASN A 1 228 ? 7.214 -8.656 9.886 1.00 88.31 228 ASN A CA 1
ATOM 1722 C C . ASN A 1 228 ? 7.212 -7.451 10.840 1.00 88.31 228 ASN A C 1
ATOM 1724 O O . ASN A 1 228 ? 7.229 -7.654 12.057 1.00 88.31 228 ASN A O 1
ATOM 1728 N N . PRO A 1 229 ? 7.178 -6.207 10.325 1.00 85.25 229 PRO A N 1
ATOM 1729 C CA . PRO A 1 229 ? 7.157 -5.018 11.171 1.00 85.25 229 PRO A CA 1
ATOM 1730 C C . PRO A 1 229 ? 5.800 -4.770 11.857 1.00 85.25 229 PRO A C 1
ATOM 1732 O O . PRO A 1 229 ? 5.748 -3.992 12.809 1.00 85.25 229 PRO A O 1
ATOM 1735 N N . PHE A 1 230 ? 4.714 -5.413 11.412 1.00 88.69 230 PHE A N 1
ATOM 1736 C CA . PHE A 1 230 ? 3.354 -5.177 11.904 1.00 88.69 230 PHE A CA 1
ATOM 1737 C C . PHE A 1 230 ? 2.961 -6.193 12.985 1.00 88.69 230 PHE A C 1
ATOM 1739 O O . PHE A 1 230 ? 2.486 -7.298 12.706 1.00 88.69 230 PHE A O 1
ATOM 1746 N N . THR A 1 231 ? 3.171 -5.811 14.246 1.00 83.31 231 THR A N 1
ATOM 1747 C CA . THR A 1 231 ? 2.907 -6.658 15.423 1.00 83.31 231 THR A CA 1
ATOM 1748 C C . THR A 1 231 ? 1.630 -6.240 16.154 1.00 83.31 231 THR A C 1
ATOM 1750 O O . THR A 1 231 ? 1.271 -5.067 16.170 1.00 83.31 231 THR A O 1
ATOM 1753 N N . ALA A 1 232 ? 0.936 -7.208 16.757 1.00 76.38 232 ALA A N 1
ATOM 1754 C CA . ALA A 1 232 ? -0.414 -7.081 17.316 1.00 76.38 232 ALA A CA 1
ATOM 1755 C C . ALA A 1 232 ? -0.500 -6.361 18.679 1.00 76.38 232 ALA A C 1
ATOM 1757 O O . ALA A 1 232 ? -1.348 -6.685 19.505 1.00 76.38 232 ALA A O 1
ATOM 1758 N N . THR A 1 233 ? 0.389 -5.412 18.964 1.00 71.19 233 THR A N 1
ATOM 1759 C CA . THR A 1 233 ? 0.515 -4.810 20.304 1.00 71.19 233 THR A CA 1
ATOM 1760 C C . THR A 1 233 ? -0.466 -3.665 20.569 1.00 71.19 233 THR A C 1
ATOM 1762 O O . THR A 1 233 ? -0.362 -2.998 21.596 1.00 71.19 233 THR A O 1
ATOM 1765 N N . THR A 1 234 ? -1.410 -3.410 19.660 1.00 78.19 234 THR A N 1
ATOM 1766 C CA . THR A 1 234 ? -2.161 -2.151 19.612 1.00 78.19 234 THR A CA 1
ATOM 1767 C C . THR A 1 234 ? -3.646 -2.381 19.364 1.00 78.19 234 THR A C 1
ATOM 1769 O O . THR A 1 234 ? -4.022 -3.232 18.558 1.00 78.19 234 THR A O 1
ATOM 1772 N N . SER A 1 235 ? -4.488 -1.567 19.999 1.00 90.25 235 SER A N 1
ATOM 1773 C CA . SER A 1 235 ? -5.932 -1.553 19.761 1.00 90.25 235 SER A CA 1
ATOM 1774 C C . SER A 1 235 ? -6.260 -1.146 18.323 1.00 90.25 235 SER A C 1
ATOM 1776 O O . SER A 1 235 ? -5.704 -0.177 17.804 1.00 90.25 235 SER A O 1
ATOM 1778 N N . LEU A 1 236 ? -7.183 -1.878 17.698 1.00 94.44 236 LEU A N 1
ATOM 1779 C CA . LEU A 1 236 ? -7.672 -1.604 16.352 1.00 94.44 236 LEU A CA 1
ATOM 1780 C C . LEU A 1 236 ? -8.925 -0.730 16.427 1.00 94.44 236 LEU A C 1
ATOM 1782 O O . LEU A 1 236 ? -9.872 -1.061 17.135 1.00 94.44 236 LEU A O 1
ATOM 1786 N N . PHE A 1 237 ? -8.958 0.362 15.679 1.00 96.94 237 PHE A N 1
ATOM 1787 C CA . PHE A 1 237 ? -10.123 1.235 15.561 1.00 96.94 237 PHE A CA 1
ATOM 1788 C C . PHE A 1 237 ? -10.681 1.178 14.145 1.00 96.94 237 PHE A C 1
ATOM 1790 O O . PHE A 1 237 ? -9.980 0.772 13.221 1.00 96.94 237 PHE A O 1
ATOM 1797 N N . ILE A 1 238 ? -11.935 1.586 13.961 1.00 97.56 238 ILE A N 1
ATOM 1798 C CA . ILE A 1 238 ? -12.579 1.614 12.644 1.00 97.56 238 ILE A CA 1
ATOM 1799 C C . ILE A 1 238 ? -13.032 3.025 12.258 1.00 97.56 238 ILE A C 1
ATOM 1801 O O . ILE A 1 238 ? -13.668 3.732 13.043 1.00 97.56 238 ILE A O 1
ATOM 1805 N N . ASN A 1 239 ? -12.728 3.423 11.024 1.00 97.62 239 ASN A N 1
ATOM 1806 C CA . ASN A 1 239 ? -13.336 4.563 10.356 1.00 97.62 239 ASN A CA 1
ATOM 1807 C C . ASN A 1 239 ? -14.421 4.060 9.405 1.00 97.62 239 ASN A C 1
ATOM 1809 O O . ASN A 1 239 ? -14.126 3.535 8.335 1.00 97.62 239 ASN A O 1
ATOM 1813 N N . THR A 1 240 ? -15.675 4.228 9.796 1.00 96.50 240 THR A N 1
ATOM 1814 C CA . THR A 1 240 ? -16.874 3.837 9.037 1.00 96.50 240 THR A CA 1
ATOM 1815 C C . THR A 1 240 ? -17.190 4.782 7.877 1.00 96.50 240 THR A C 1
ATOM 1817 O O . THR A 1 240 ? -17.838 4.361 6.922 1.00 96.50 240 THR A O 1
ATOM 1820 N N . LYS A 1 241 ? -16.721 6.036 7.921 1.00 95.00 241 LYS A N 1
ATOM 1821 C CA . LYS A 1 241 ? -16.918 7.028 6.849 1.00 95.00 241 LYS A CA 1
ATOM 1822 C C . LYS A 1 241 ? -16.013 6.774 5.646 1.00 95.00 241 LYS A C 1
ATOM 1824 O O . LYS A 1 241 ? -16.383 7.103 4.524 1.00 95.00 241 LYS A O 1
ATOM 1829 N N . GLY A 1 242 ? -14.859 6.154 5.881 1.00 95.25 242 GLY A N 1
ATOM 1830 C CA . GLY A 1 242 ? -13.842 5.963 4.857 1.00 95.25 242 GLY A CA 1
ATOM 1831 C C . GLY A 1 242 ? -13.080 7.255 4.545 1.00 95.25 242 GLY A C 1
ATOM 1832 O O . GLY A 1 242 ? -13.190 8.240 5.281 1.00 95.25 242 GLY A O 1
ATOM 1833 N N . PRO A 1 243 ? -12.245 7.239 3.497 1.00 96.00 243 PRO A N 1
ATOM 1834 C CA . PRO A 1 243 ? -11.429 8.386 3.134 1.00 96.00 243 PRO A CA 1
ATOM 1835 C C . PRO A 1 243 ? -12.205 9.469 2.372 1.00 96.00 243 PRO A C 1
ATOM 1837 O O . PRO A 1 243 ? -13.288 9.231 1.839 1.00 96.00 243 PRO A O 1
ATOM 1840 N N . SER A 1 244 ? -11.601 10.653 2.276 1.00 92.75 244 SER A N 1
ATOM 1841 C CA . SER A 1 244 ? -12.076 11.795 1.486 1.00 92.75 244 SER A CA 1
ATOM 1842 C C . SER A 1 244 ? -11.132 12.103 0.317 1.00 92.75 244 SER A C 1
ATOM 1844 O O . SER A 1 244 ? -9.915 12.028 0.463 1.00 92.75 244 SER A O 1
ATOM 1846 N N . ASN A 1 245 ? -11.685 12.535 -0.820 1.00 82.44 245 ASN A N 1
ATOM 1847 C CA . ASN A 1 245 ? -10.898 13.054 -1.952 1.00 82.44 245 ASN A CA 1
ATOM 1848 C C . ASN A 1 245 ? -10.644 14.570 -1.859 1.00 82.44 245 ASN A C 1
ATOM 1850 O O . ASN A 1 245 ? -10.020 15.160 -2.739 1.00 82.44 245 ASN A O 1
ATOM 1854 N N . SER A 1 246 ? -11.165 15.217 -0.814 1.00 78.81 246 SER A N 1
ATOM 1855 C CA . SER A 1 246 ? -10.938 16.630 -0.535 1.00 78.81 246 SER A CA 1
ATOM 1856 C C . SER A 1 246 ? -9.863 16.769 0.531 1.00 78.81 246 SER A C 1
ATOM 1858 O O . SER A 1 246 ? -10.069 16.360 1.675 1.00 78.81 246 SER A O 1
ATOM 1860 N N . LEU A 1 247 ? -8.729 17.363 0.150 1.00 78.62 247 LEU A N 1
ATOM 1861 C CA . LEU A 1 247 ? -7.647 17.736 1.067 1.00 78.62 247 LEU A CA 1
ATOM 1862 C C . LEU A 1 247 ? -8.007 18.940 1.951 1.00 78.62 247 LEU A C 1
ATOM 1864 O O . LEU A 1 247 ? -7.213 19.320 2.810 1.00 78.62 247 LEU A O 1
ATOM 1868 N N . SER A 1 248 ? -9.200 19.515 1.780 1.00 60.81 248 SER A N 1
ATOM 1869 C CA . SER A 1 248 ? -9.772 20.445 2.745 1.00 60.81 248 SER A CA 1
ATOM 1870 C C . SER A 1 248 ? -10.086 19.657 4.012 1.00 60.81 248 SER A C 1
ATOM 1872 O O . SER A 1 248 ? -11.087 18.942 4.090 1.00 60.81 248 SER A O 1
ATOM 1874 N N . GLY A 1 249 ? -9.173 19.719 4.983 1.00 49.62 249 GLY A N 1
ATOM 1875 C CA . GLY A 1 249 ? -9.387 19.149 6.304 1.00 49.62 249 GLY A CA 1
ATOM 1876 C C . GLY A 1 249 ? -10.739 19.609 6.831 1.00 49.62 249 GLY A C 1
ATOM 1877 O O . GLY A 1 249 ? -11.041 20.797 6.808 1.00 49.62 249 GLY A O 1
ATOM 1878 N N . GLY A 1 250 ? -11.577 18.663 7.253 1.00 43.78 250 GLY A N 1
ATOM 1879 C CA . GLY A 1 250 ? -12.883 18.958 7.829 1.00 43.78 250 GLY A CA 1
ATOM 1880 C C . GLY A 1 250 ? -12.742 19.698 9.157 1.00 43.78 250 GLY A C 1
ATOM 1881 O O . GLY A 1 250 ? -12.811 19.072 10.209 1.00 43.78 250 GLY A O 1
ATOM 1882 N N . SER A 1 251 ? -12.520 21.008 9.086 1.00 36.72 251 SER A N 1
ATOM 1883 C CA . SER A 1 251 ? -12.643 21.990 10.159 1.00 36.72 251 SER A CA 1
ATOM 1884 C C . SER A 1 251 ? -12.394 23.397 9.594 1.00 36.72 251 SER A C 1
ATOM 1886 O O . SER A 1 251 ? -11.417 24.041 9.967 1.00 36.72 251 SER A O 1
ATOM 1888 N N . ASP A 1 252 ? -13.291 23.907 8.745 1.00 41.66 252 ASP A N 1
ATOM 1889 C CA . ASP A 1 252 ? -13.391 25.352 8.470 1.00 41.66 252 ASP A CA 1
ATOM 1890 C C . ASP A 1 252 ? -14.073 26.073 9.651 1.00 41.66 252 ASP A C 1
ATOM 1892 O O . ASP A 1 252 ? -15.044 26.810 9.496 1.00 41.66 252 ASP A O 1
ATOM 1896 N N . ILE A 1 253 ? -13.568 25.857 10.870 1.00 40.09 253 ILE A N 1
ATOM 1897 C CA . ILE A 1 253 ? -13.679 26.875 11.913 1.00 40.09 253 ILE A CA 1
ATOM 1898 C C . ILE A 1 253 ? -12.358 27.627 11.857 1.00 40.09 253 ILE A C 1
ATOM 1900 O O . ILE A 1 253 ? -11.400 27.306 12.558 1.00 40.09 253 ILE A O 1
ATOM 1904 N N . TYR A 1 254 ? -12.311 28.620 10.975 1.00 38.56 254 TYR A N 1
ATOM 1905 C CA . TYR A 1 254 ? -11.323 29.681 11.058 1.00 38.56 254 TYR A CA 1
ATOM 1906 C C . TYR A 1 254 ? -11.607 30.453 12.357 1.00 38.56 254 TYR A C 1
ATOM 1908 O O . TYR A 1 254 ? -12.435 31.361 12.392 1.00 38.56 254 TYR A O 1
ATOM 1916 N N . ILE A 1 255 ? -11.000 30.021 13.468 1.00 48.31 255 ILE A N 1
ATOM 1917 C CA . ILE A 1 255 ? -10.931 30.835 14.682 1.00 48.31 255 ILE A CA 1
ATOM 1918 C C . ILE A 1 255 ? -9.874 31.889 14.390 1.00 48.31 255 ILE A C 1
ATOM 1920 O O . ILE A 1 255 ? -8.678 31.647 14.541 1.00 48.31 255 ILE A O 1
ATOM 1924 N N . ASP A 1 256 ? -10.339 33.039 13.914 1.00 39.78 256 ASP A N 1
ATOM 1925 C CA . ASP A 1 256 ? -9.528 34.239 13.796 1.00 39.78 256 ASP A CA 1
ATOM 1926 C C . ASP A 1 256 ? -9.084 34.623 15.215 1.00 39.78 256 ASP A C 1
ATOM 1928 O O . ASP A 1 256 ? -9.854 35.178 16.003 1.00 39.78 256 ASP A O 1
ATOM 1932 N N . CYS A 1 257 ? -7.856 34.262 15.589 1.00 48.50 257 CYS A N 1
ATOM 1933 C CA . CYS A 1 257 ? -7.211 34.816 16.772 1.00 48.50 257 CYS A CA 1
ATOM 1934 C C . CYS A 1 257 ? -6.863 36.270 16.456 1.00 48.50 257 CYS A C 1
ATOM 1936 O O . CYS A 1 257 ? -5.715 36.589 16.147 1.00 48.50 257 CYS A O 1
ATOM 1938 N N . GLN A 1 258 ? -7.862 37.150 16.502 1.00 42.75 258 GLN A N 1
ATOM 1939 C CA . GLN A 1 258 ? -7.599 38.576 16.423 1.00 42.75 258 GLN A CA 1
ATOM 1940 C C . GLN A 1 258 ? -6.851 39.003 17.690 1.00 42.75 258 GLN A C 1
ATOM 1942 O O . GLN A 1 258 ? -7.324 38.728 18.799 1.00 42.75 258 GLN A O 1
ATOM 1947 N N . PRO A 1 259 ? -5.689 39.665 17.565 1.00 39.44 259 PRO A N 1
ATOM 1948 C CA . PRO A 1 259 ? -5.065 40.305 18.707 1.00 39.44 259 PRO A CA 1
ATOM 1949 C C . PRO A 1 259 ? -6.018 41.379 19.238 1.00 39.44 259 PRO A C 1
ATOM 1951 O O . PRO A 1 259 ? -6.487 42.243 18.497 1.00 39.44 259 PRO A O 1
ATOM 1954 N N . THR A 1 260 ? -6.337 41.317 20.530 1.00 47.69 260 THR A N 1
ATOM 1955 C CA . THR A 1 260 ? -7.105 42.363 21.209 1.00 47.69 260 THR A CA 1
ATOM 1956 C C . THR A 1 260 ? -6.217 43.568 21.475 1.00 47.69 260 THR A C 1
ATOM 1958 O O . THR A 1 260 ? -5.852 43.831 22.621 1.00 47.69 260 THR A O 1
ATOM 1961 N N . ASP A 1 261 ? -5.919 44.325 20.427 1.00 38.69 261 ASP A N 1
ATOM 1962 C CA . ASP A 1 261 ? -5.374 45.663 20.579 1.00 38.69 261 ASP A CA 1
ATOM 1963 C C . ASP A 1 261 ? -6.529 46.655 20.509 1.00 38.69 261 ASP A C 1
ATOM 1965 O O . ASP A 1 261 ? -7.087 46.989 19.465 1.00 38.69 261 ASP A O 1
ATOM 1969 N N . LYS A 1 262 ? -6.929 47.091 21.702 1.00 47.91 262 LYS A N 1
ATOM 1970 C CA . LYS A 1 262 ? -7.795 48.242 21.911 1.00 47.91 262 LYS A CA 1
ATOM 1971 C C . LYS A 1 262 ? -7.230 49.446 21.156 1.00 47.91 262 LYS A C 1
ATOM 1973 O O . LYS A 1 262 ? -6.254 50.017 21.624 1.00 47.91 262 LYS A O 1
ATOM 1978 N N . VAL A 1 263 ? -7.913 49.918 20.117 1.00 38.94 263 VAL A N 1
ATOM 1979 C CA . VAL A 1 263 ? -8.161 51.356 19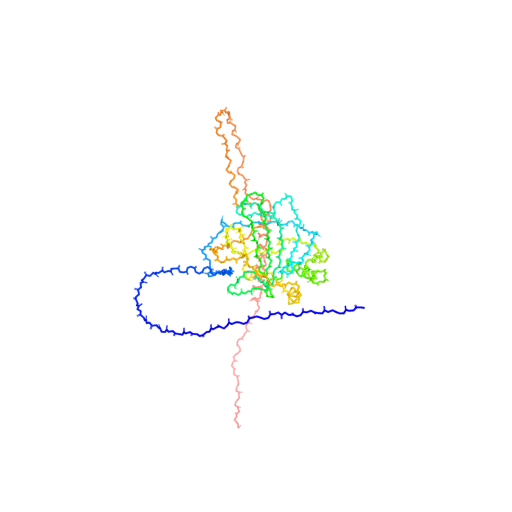.918 1.00 38.94 263 VAL A CA 1
ATOM 1980 C C . VAL A 1 263 ? -9.337 51.583 18.971 1.00 38.94 263 VAL A C 1
ATOM 1982 O O . VAL A 1 263 ? -9.580 50.837 18.032 1.00 38.94 263 VAL A O 1
ATOM 1985 N N . MET A 1 264 ? -10.107 52.608 19.315 1.00 40.38 264 MET A N 1
ATOM 1986 C CA . MET A 1 264 ? -11.417 52.957 18.785 1.00 40.38 264 MET A CA 1
ATOM 1987 C C . MET A 1 264 ? -11.350 53.549 17.373 1.00 40.38 264 MET A C 1
ATOM 1989 O O . MET A 1 264 ? -10.484 54.373 17.097 1.00 40.38 264 MET A O 1
ATOM 1993 N N . GLY A 1 265 ? -12.328 53.213 16.527 1.00 34.03 265 GLY A N 1
ATOM 1994 C CA . GLY A 1 265 ? -12.522 53.864 15.231 1.00 34.03 265 GLY A CA 1
ATOM 1995 C C . GLY A 1 265 ? -13.792 53.400 14.518 1.00 34.03 265 GLY A C 1
ATOM 1996 O O . GLY A 1 265 ? -13.799 52.348 13.902 1.00 34.03 265 GLY A O 1
ATOM 1997 N N . GLU A 1 266 ? -14.850 54.190 14.689 1.00 33.34 266 GLU A N 1
ATOM 1998 C CA . GLU A 1 266 ? -16.088 54.340 13.907 1.00 33.34 266 GLU A CA 1
ATOM 1999 C C . GLU A 1 266 ? -16.752 53.166 13.160 1.00 33.34 266 GLU A C 1
ATOM 2001 O O . GLU A 1 266 ? -16.266 52.575 12.201 1.00 33.34 266 GLU A O 1
ATOM 2006 N N . VAL A 1 267 ? -18.007 52.963 13.559 1.00 41.34 267 VAL A N 1
ATOM 2007 C CA . VAL A 1 267 ? -19.023 52.126 12.932 1.00 41.34 267 VAL A CA 1
ATOM 2008 C C . VAL A 1 267 ? -19.496 52.766 11.624 1.00 41.34 267 VAL A C 1
ATOM 2010 O O . VAL A 1 267 ? -20.202 53.771 11.653 1.00 41.34 267 VAL A O 1
ATOM 2013 N N . THR A 1 268 ? -19.248 52.113 10.491 1.00 34.91 268 THR A N 1
ATOM 2014 C CA . THR A 1 268 ? -20.104 52.234 9.301 1.00 34.91 268 THR A CA 1
ATOM 2015 C C . THR A 1 2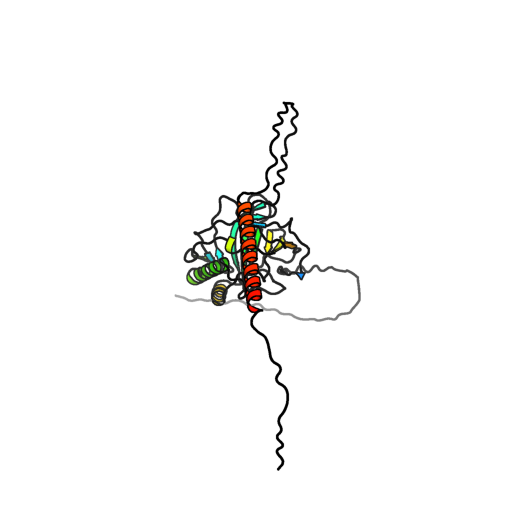68 ? -20.817 50.903 9.081 1.00 34.91 268 THR A C 1
ATOM 2017 O O . THR A 1 268 ? -20.242 49.888 8.699 1.00 34.91 268 THR A O 1
ATOM 2020 N N . LYS A 1 269 ? -22.106 50.884 9.439 1.00 41.78 269 LYS A N 1
ATOM 2021 C CA . LYS A 1 269 ? -23.017 49.769 9.173 1.00 41.78 269 LYS A CA 1
ATOM 2022 C C . LYS A 1 269 ? -23.466 49.845 7.719 1.00 41.78 269 LYS A C 1
ATOM 2024 O O . LYS A 1 269 ? -24.467 50.502 7.443 1.00 41.78 269 LYS A O 1
ATOM 2029 N N . ASP A 1 270 ? -22.826 49.085 6.843 1.00 36.38 270 ASP A N 1
ATOM 2030 C CA . ASP A 1 270 ? -23.476 48.669 5.604 1.00 36.38 270 ASP A CA 1
ATOM 2031 C C . ASP A 1 270 ? -24.339 47.433 5.878 1.00 36.38 270 ASP A C 1
ATOM 2033 O O . ASP A 1 270 ? -23.880 46.299 6.005 1.00 36.38 270 ASP A O 1
ATOM 2037 N N . LYS A 1 271 ? -25.646 47.674 6.022 1.00 42.25 271 LYS A N 1
ATOM 2038 C CA . LYS A 1 271 ? -26.671 46.635 5.911 1.00 42.25 271 LYS A CA 1
ATOM 2039 C C . LYS A 1 271 ? -26.996 46.424 4.434 1.00 42.25 271 LYS A C 1
ATOM 2041 O O . LYS A 1 271 ? -27.645 47.284 3.844 1.00 42.25 271 LYS A O 1
ATOM 2046 N N . LYS A 1 272 ? -26.650 45.249 3.907 1.00 36.34 272 LYS A N 1
ATOM 2047 C CA . LYS A 1 272 ? -27.373 44.409 2.916 1.00 36.34 272 LYS A CA 1
ATOM 2048 C C . LYS A 1 272 ? -26.374 43.341 2.444 1.00 36.34 272 LYS A C 1
ATOM 2050 O O . LYS A 1 272 ? -25.215 43.654 2.258 1.00 36.34 272 LYS A O 1
ATOM 2055 N N . SER A 1 273 ? -26.701 42.074 2.242 1.00 35.97 273 SER A N 1
ATOM 2056 C CA . SER A 1 273 ? -27.974 41.411 1.999 1.00 35.97 273 SER A CA 1
ATOM 2057 C C . SER A 1 273 ? -27.805 39.951 2.424 1.00 35.97 273 SER A C 1
ATOM 2059 O O . SER A 1 273 ? -26.907 39.277 1.931 1.00 35.97 273 SER A O 1
ATOM 2061 N N . VAL A 1 274 ? -28.668 39.448 3.308 1.00 50.84 274 VAL A N 1
ATOM 2062 C CA . VAL A 1 274 ? -28.848 38.001 3.473 1.00 50.84 274 VAL A CA 1
ATOM 2063 C C . VAL A 1 274 ? -29.613 37.538 2.244 1.00 50.84 274 VAL A C 1
ATOM 2065 O O . VAL A 1 274 ? -30.820 37.707 2.200 1.00 50.84 274 VAL A O 1
ATOM 2068 N N . ASN A 1 275 ? -28.896 37.046 1.241 1.00 48.75 275 ASN A N 1
ATOM 2069 C CA . ASN A 1 275 ? -29.420 36.227 0.154 1.00 48.75 275 ASN A CA 1
ATOM 2070 C C . ASN A 1 275 ? -28.276 35.307 -0.277 1.00 48.75 275 ASN A C 1
ATOM 2072 O O . ASN A 1 275 ? -27.567 35.614 -1.228 1.00 48.75 275 ASN A O 1
ATOM 2076 N N . ASP A 1 276 ? -28.081 34.203 0.436 1.00 42.88 276 ASP A N 1
ATOM 2077 C CA . ASP A 1 276 ? -27.373 33.059 -0.134 1.00 42.88 276 ASP A CA 1
ATOM 2078 C C . ASP A 1 276 ? -28.249 31.823 0.054 1.00 42.88 276 ASP A C 1
ATOM 2080 O O . ASP A 1 276 ? -28.126 31.039 0.994 1.00 42.88 276 ASP A O 1
ATOM 2084 N N . LEU A 1 277 ? -29.266 31.756 -0.802 1.00 46.44 277 LEU A N 1
ATOM 2085 C CA . LEU A 1 277 ? -30.095 30.584 -0.993 1.00 46.44 277 LEU A CA 1
ATOM 2086 C C . LEU A 1 277 ? -30.098 30.291 -2.491 1.00 46.44 277 LEU A C 1
ATOM 2088 O O . LEU A 1 277 ? -30.774 30.965 -3.265 1.00 46.44 277 LEU A O 1
ATOM 2092 N N . GLY A 1 278 ? -29.337 29.272 -2.876 1.00 46.41 278 GLY A N 1
ATOM 2093 C CA . GLY A 1 278 ? -29.381 28.694 -4.213 1.00 46.41 278 GLY A CA 1
ATOM 2094 C C . GLY A 1 278 ? -28.169 29.050 -5.056 1.00 46.41 278 GLY A C 1
ATOM 2095 O O . GLY A 1 278 ? -28.217 29.950 -5.889 1.00 46.41 278 GLY A O 1
ATOM 2096 N N . SER A 1 279 ? -27.111 28.253 -4.909 1.00 52.69 279 SER A N 1
ATOM 2097 C CA . SER A 1 279 ? -26.110 28.114 -5.958 1.00 52.69 279 SER A CA 1
ATOM 2098 C C . SER A 1 279 ? -26.815 27.821 -7.290 1.00 52.69 279 SER A C 1
ATOM 2100 O O . SER A 1 279 ? -27.666 26.934 -7.391 1.00 52.69 279 SER A O 1
ATOM 2102 N N . GLN A 1 280 ? -26.476 28.604 -8.311 1.00 59.56 280 GLN A N 1
ATOM 2103 C CA . GLN A 1 280 ? -27.112 28.633 -9.633 1.00 59.56 280 GLN A CA 1
ATOM 2104 C C . GLN A 1 280 ? -27.129 27.256 -10.339 1.00 59.56 280 GLN A C 1
ATOM 2106 O O . GLN A 1 280 ? -28.002 26.982 -11.159 1.00 59.56 280 GLN A O 1
ATOM 2111 N N . GLU A 1 281 ? -26.226 26.357 -9.944 1.00 60.50 281 GLU A N 1
ATOM 2112 C CA . GLU A 1 281 ? -26.150 24.959 -10.385 1.00 60.50 281 GLU A CA 1
ATOM 2113 C C . GLU A 1 281 ? -27.322 24.102 -9.851 1.00 60.50 281 GLU A C 1
ATOM 2115 O O . GLU A 1 281 ? -27.880 23.278 -10.574 1.00 60.50 281 GLU A O 1
ATOM 2120 N N . ASN A 1 282 ? -27.775 24.329 -8.610 1.00 63.34 282 ASN A N 1
ATOM 2121 C CA . ASN A 1 282 ? -28.850 23.548 -7.980 1.00 63.34 282 ASN A CA 1
ATOM 2122 C C . ASN A 1 282 ? -30.253 23.949 -8.468 1.00 63.34 282 ASN A C 1
ATOM 2124 O O . ASN A 1 282 ? -31.177 23.131 -8.449 1.00 63.34 282 ASN A O 1
ATOM 2128 N N . LEU A 1 283 ? -30.421 25.187 -8.944 1.00 68.62 283 LEU A N 1
ATOM 2129 C CA . LEU A 1 283 ? -31.691 25.672 -9.492 1.00 68.62 283 LEU A CA 1
ATOM 2130 C C . LEU A 1 283 ? -32.037 24.980 -10.822 1.00 68.62 283 LEU A C 1
ATOM 2132 O O . LEU A 1 283 ? -33.199 24.655 -11.070 1.00 68.62 283 LEU A O 1
ATOM 2136 N N . MET A 1 284 ? -31.024 24.694 -11.648 1.00 77.88 284 MET A N 1
ATOM 2137 C CA . MET A 1 284 ? -31.209 23.968 -12.908 1.00 77.88 284 MET A CA 1
ATOM 2138 C C . MET A 1 284 ? -31.642 22.519 -12.673 1.00 77.88 284 MET A C 1
ATOM 2140 O O . MET A 1 284 ? -32.567 22.045 -13.333 1.00 77.88 284 MET A O 1
ATOM 2144 N N . TYR A 1 285 ? -31.051 21.826 -11.695 1.00 83.06 285 TYR A N 1
ATOM 2145 C CA . TYR A 1 285 ? -31.478 20.468 -11.339 1.00 83.06 285 TYR A CA 1
ATOM 2146 C C . TYR A 1 285 ? -32.913 20.426 -10.797 1.00 83.06 285 TYR A C 1
ATOM 2148 O O . TYR A 1 285 ? -33.679 19.538 -11.170 1.00 83.06 285 TYR A O 1
ATOM 2156 N N . LEU A 1 286 ? -33.316 21.405 -9.978 1.00 80.69 286 LEU A N 1
ATOM 2157 C CA . LEU A 1 286 ? -34.695 21.502 -9.489 1.00 80.69 286 LEU A CA 1
ATOM 2158 C C . LEU A 1 286 ? -35.705 21.717 -10.626 1.00 80.69 286 LEU A C 1
ATOM 2160 O O . LEU A 1 286 ? -36.750 21.066 -10.641 1.00 80.69 286 LEU A O 1
ATOM 2164 N N . LEU A 1 287 ? -35.379 22.561 -11.610 1.00 86.06 287 LEU A N 1
ATOM 2165 C CA . LEU A 1 287 ? -36.207 22.754 -12.806 1.00 86.06 287 LEU A CA 1
ATOM 2166 C C . LEU A 1 287 ? -36.362 21.460 -13.617 1.00 86.06 287 LEU A C 1
ATOM 2168 O O . LEU A 1 287 ? -37.479 21.126 -14.014 1.00 86.06 287 LEU A O 1
ATOM 2172 N N . TYR A 1 288 ? -35.285 20.689 -13.801 1.00 90.88 288 TYR A N 1
ATOM 2173 C CA . TYR A 1 288 ? -35.357 19.392 -14.484 1.00 90.88 288 TYR A CA 1
ATOM 2174 C C . TYR A 1 288 ? -36.272 18.393 -13.767 1.00 90.88 288 TYR A C 1
ATOM 2176 O O . TYR A 1 288 ? -37.063 17.712 -14.421 1.00 90.88 288 TYR A O 1
ATOM 2184 N N . VAL A 1 289 ? -36.219 18.330 -12.433 1.00 93.00 289 VAL A N 1
ATOM 2185 C CA . VAL A 1 289 ? -37.081 17.433 -11.643 1.00 93.00 289 VAL A CA 1
ATOM 2186 C C . VAL A 1 289 ? -38.555 17.827 -11.769 1.00 93.00 289 VAL A C 1
ATOM 2188 O O . VAL A 1 289 ? -39.409 16.955 -11.935 1.00 93.00 289 VAL A O 1
ATOM 2191 N N . VAL A 1 290 ? -38.867 19.127 -11.755 1.00 94.31 290 VAL A N 1
ATOM 2192 C CA . VAL A 1 290 ? -40.247 19.617 -11.913 1.00 94.31 290 VAL A CA 1
ATOM 2193 C C . VAL A 1 290 ? -40.794 19.301 -13.308 1.00 94.31 290 VAL A C 1
ATOM 2195 O O . VAL A 1 290 ? -41.910 18.793 -13.424 1.00 94.31 290 VAL A O 1
ATOM 2198 N N . VAL A 1 291 ? -40.005 19.526 -14.365 1.00 95.50 291 VAL A N 1
ATOM 2199 C CA . VAL A 1 291 ? -40.403 19.194 -15.746 1.00 95.50 291 VAL A CA 1
ATOM 2200 C C . VAL A 1 291 ? -40.618 17.687 -15.911 1.00 95.50 291 VAL A C 1
ATOM 2202 O O . VAL A 1 291 ? -41.603 17.263 -16.517 1.00 95.50 291 VAL A O 1
ATOM 2205 N N . PHE A 1 292 ? -39.746 16.865 -15.324 1.00 95.50 292 PHE A N 1
ATOM 2206 C CA . PHE A 1 292 ? -39.858 15.409 -15.378 1.00 95.50 292 PHE A CA 1
ATOM 2207 C C . PHE A 1 292 ? -41.132 14.890 -14.691 1.00 95.50 292 PHE A C 1
ATOM 2209 O O . PHE A 1 292 ? -41.845 14.057 -15.253 1.00 95.50 292 PHE A O 1
ATOM 2216 N N . MET A 1 293 ? -41.476 15.436 -13.520 1.00 95.31 293 MET A N 1
ATOM 2217 C CA . MET A 1 293 ? -42.731 15.109 -12.831 1.00 95.31 293 MET A CA 1
ATOM 2218 C C . MET A 1 293 ? -43.963 15.486 -13.664 1.00 95.31 293 MET A C 1
ATOM 2220 O O . MET A 1 293 ? -44.938 14.734 -13.706 1.00 95.31 293 MET A O 1
ATOM 2224 N N . PHE A 1 294 ? -43.909 16.615 -14.375 1.00 96.19 294 PHE A N 1
ATOM 2225 C CA . PHE A 1 294 ? -44.998 17.057 -15.245 1.00 96.19 294 PHE A CA 1
ATOM 2226 C C . PHE A 1 294 ? -45.203 16.112 -16.440 1.00 96.19 294 PHE A C 1
ATOM 2228 O O . PHE A 1 294 ? -46.338 15.772 -16.775 1.00 96.19 294 PHE A O 1
ATOM 2235 N N . LEU A 1 295 ? -44.115 15.619 -17.043 1.00 96.12 295 LEU A N 1
ATOM 2236 C CA . LEU A 1 295 ? -44.175 14.638 -18.134 1.00 96.12 295 LEU A CA 1
ATOM 2237 C C . LEU A 1 295 ? -44.791 13.307 -17.686 1.00 96.12 295 LEU A C 1
ATOM 2239 O O . LEU A 1 295 ? -45.640 12.757 -18.390 1.00 96.12 295 LEU A O 1
ATOM 2243 N N . ILE A 1 296 ? -44.424 12.816 -16.498 1.00 96.19 296 ILE A N 1
ATOM 2244 C CA . ILE A 1 296 ? -45.027 11.605 -15.920 1.00 96.19 296 ILE A CA 1
ATOM 2245 C C . ILE A 1 296 ? -46.530 11.804 -15.691 1.00 96.19 296 ILE A C 1
ATOM 2247 O O . ILE A 1 296 ? -47.324 10.916 -16.004 1.00 96.19 296 ILE A O 1
ATOM 2251 N N . PHE A 1 297 ? -46.940 12.971 -15.190 1.00 96.06 297 PHE A N 1
ATOM 2252 C CA . PHE A 1 297 ? -48.350 13.276 -14.952 1.00 96.06 297 PHE A CA 1
ATOM 2253 C C . PHE A 1 297 ? -49.178 13.319 -16.247 1.00 96.06 297 PHE A C 1
ATOM 2255 O O . PHE A 1 297 ? -50.296 12.795 -16.291 1.00 96.06 297 PHE A O 1
ATOM 2262 N N . ILE A 1 298 ? -48.621 13.888 -17.321 1.00 95.75 298 ILE A N 1
ATOM 2263 C CA . ILE A 1 298 ? -49.254 13.892 -18.647 1.00 95.75 298 ILE A CA 1
ATOM 2264 C C . ILE A 1 298 ? -49.404 12.458 -19.170 1.00 95.75 298 ILE A C 1
ATOM 2266 O O . ILE A 1 298 ? -50.501 12.069 -19.569 1.00 95.75 298 ILE A O 1
ATOM 2270 N N . LEU A 1 299 ? -48.342 11.647 -19.107 1.00 95.31 299 LEU A N 1
ATOM 2271 C CA . LEU A 1 299 ? -48.381 10.243 -19.533 1.00 95.31 299 LEU A CA 1
ATOM 2272 C C . LEU A 1 299 ? -49.423 9.435 -18.750 1.00 95.31 299 LEU A C 1
ATOM 2274 O O . LEU A 1 299 ? -50.207 8.698 -19.347 1.00 95.31 299 LEU A O 1
ATOM 2278 N N . TYR A 1 300 ? -49.488 9.615 -17.430 1.00 95.62 300 TYR A N 1
ATOM 2279 C CA . TYR A 1 300 ? -50.498 8.977 -16.587 1.00 95.62 300 TYR A CA 1
ATOM 2280 C C . TYR A 1 300 ? -51.927 9.380 -16.985 1.00 95.62 300 TYR A C 1
ATOM 2282 O O . TYR A 1 300 ? -52.814 8.529 -17.082 1.00 95.62 300 TYR A O 1
ATOM 2290 N N . SER A 1 301 ? -52.147 10.666 -17.272 1.00 91.62 301 SER A N 1
ATOM 2291 C CA . SER A 1 301 ? -53.453 11.188 -17.694 1.00 91.62 301 SER A CA 1
ATOM 2292 C C . SER A 1 301 ? -53.893 10.616 -19.047 1.00 91.62 301 SER A C 1
ATOM 2294 O O . SER A 1 301 ? -55.053 10.234 -19.199 1.00 91.62 301 SER A O 1
ATOM 2296 N N . ILE A 1 302 ? -52.963 10.477 -20.000 1.00 93.94 302 ILE A N 1
ATOM 2297 C CA . ILE A 1 302 ? -53.218 9.847 -21.305 1.00 93.94 302 ILE A CA 1
ATOM 2298 C C . ILE A 1 302 ? -53.574 8.369 -21.123 1.00 93.94 302 ILE A C 1
ATOM 2300 O O . ILE A 1 302 ? -54.574 7.910 -21.668 1.00 93.94 302 ILE A O 1
ATOM 2304 N N . MET A 1 303 ? -52.811 7.628 -20.314 1.00 89.81 303 MET A N 1
ATOM 2305 C CA . MET A 1 303 ? -53.087 6.211 -20.049 1.00 89.81 303 MET A CA 1
ATOM 2306 C C . MET A 1 303 ? -54.465 6.002 -19.414 1.00 89.81 303 MET A C 1
ATOM 2308 O O . MET A 1 303 ? -55.190 5.089 -19.802 1.00 89.81 303 MET A O 1
ATOM 2312 N N . LYS A 1 304 ? -54.862 6.873 -18.478 1.00 90.50 304 LYS A N 1
ATOM 2313 C CA . LYS A 1 304 ? -56.197 6.844 -17.865 1.00 90.50 304 LYS A CA 1
ATOM 2314 C C . LYS A 1 304 ? -57.311 7.185 -18.863 1.00 90.50 304 LYS A C 1
ATOM 2316 O O . LYS A 1 304 ? -58.401 6.623 -18.795 1.00 90.50 304 LYS A O 1
ATOM 2321 N N . TYR A 1 305 ? -57.051 8.102 -19.789 1.00 90.25 305 TYR A N 1
ATOM 2322 C CA . TYR A 1 305 ? -58.006 8.453 -20.836 1.00 90.25 305 TYR A CA 1
ATOM 2323 C C . TYR A 1 305 ? -58.195 7.305 -21.841 1.00 90.25 305 TYR A C 1
ATOM 2325 O O . TYR A 1 305 ? -59.325 6.964 -22.183 1.00 90.25 305 TYR A O 1
ATOM 2333 N N . LEU A 1 306 ? -57.107 6.639 -22.243 1.00 86.75 306 LEU A N 1
ATOM 2334 C CA . LEU A 1 306 ? -57.161 5.480 -23.138 1.00 86.75 306 LEU A CA 1
ATOM 2335 C C . LEU A 1 306 ? -57.902 4.291 -22.510 1.00 86.75 306 LEU A C 1
ATOM 2337 O O . LEU A 1 306 ? -58.702 3.649 -23.187 1.00 86.75 306 LEU A O 1
ATOM 2341 N N . THR A 1 307 ? -57.708 4.019 -21.216 1.00 81.19 307 THR A N 1
ATOM 2342 C CA . THR A 1 307 ? -58.461 2.954 -20.528 1.00 81.19 307 THR A CA 1
ATOM 2343 C C . THR A 1 307 ? -59.947 3.287 -20.373 1.00 81.19 307 THR A C 1
ATOM 2345 O O . THR A 1 307 ? -60.778 2.387 -20.447 1.00 81.19 307 THR A O 1
ATOM 2348 N N . SER A 1 308 ? -60.308 4.568 -20.249 1.00 76.31 308 SER A N 1
ATOM 2349 C CA . SER A 1 308 ? -61.705 5.023 -20.256 1.00 76.31 308 SER A CA 1
ATOM 2350 C C . SER A 1 308 ? -62.393 4.884 -21.621 1.00 76.31 308 SER A C 1
ATOM 2352 O O . SER A 1 308 ? -63.610 4.704 -21.657 1.00 76.31 308 SER A O 1
ATOM 2354 N N . LEU A 1 309 ? -61.660 4.979 -22.733 1.00 71.06 309 LEU A N 1
ATOM 2355 C CA . LEU A 1 309 ? -62.213 4.836 -24.088 1.00 71.06 309 LEU A CA 1
ATOM 2356 C C . LEU A 1 309 ? -62.526 3.376 -24.455 1.00 71.06 309 LEU A C 1
ATOM 2358 O O . LEU A 1 309 ? -63.397 3.132 -25.283 1.00 71.06 309 LEU A O 1
ATOM 2362 N N . GLY A 1 310 ? -61.873 2.407 -23.807 1.00 63.31 310 GLY A N 1
ATOM 2363 C CA . GLY A 1 310 ? -62.088 0.974 -24.042 1.00 63.31 310 GLY A CA 1
ATOM 2364 C C . GLY A 1 310 ? -63.301 0.351 -23.336 1.00 63.31 310 GLY A C 1
ATOM 2365 O O . GLY A 1 310 ? -63.527 -0.843 -23.493 1.00 63.31 310 GLY A O 1
ATOM 2366 N N . SER A 1 311 ? -64.073 1.111 -22.547 1.00 60.50 311 SER A N 1
ATOM 2367 C CA . SER A 1 311 ? -65.167 0.556 -21.725 1.00 60.50 311 SER A CA 1
ATOM 2368 C C . SER A 1 311 ? -66.568 0.666 -22.346 1.00 60.50 311 SER A C 1
ATOM 2370 O O . SER A 1 311 ? -67.529 0.218 -21.722 1.00 60.50 311 SER A O 1
ATOM 2372 N N . ASN A 1 312 ? -66.718 1.231 -23.547 1.00 64.62 312 ASN A N 1
ATOM 2373 C CA . ASN A 1 312 ? -68.027 1.416 -24.183 1.00 64.62 312 ASN A CA 1
ATOM 2374 C C . ASN A 1 312 ? -68.072 0.798 -25.587 1.00 64.62 312 ASN A C 1
ATOM 2376 O O . ASN A 1 312 ? -68.117 1.506 -26.589 1.00 64.62 312 ASN A O 1
ATOM 2380 N N . SER A 1 313 ? -68.105 -0.533 -25.647 1.00 55.59 313 SER A N 1
ATOM 2381 C CA . SER A 1 313 ? -68.668 -1.266 -26.786 1.00 55.59 313 SER A CA 1
ATOM 2382 C C . SER A 1 313 ? -69.350 -2.556 -26.307 1.00 55.59 313 SER A C 1
ATOM 2384 O O . SER A 1 313 ? -68.682 -3.548 -26.035 1.00 55.59 313 SER A O 1
ATOM 2386 N N . GLU A 1 314 ? -70.679 -2.445 -26.183 1.00 53.22 314 GLU A N 1
ATOM 2387 C CA . GLU A 1 314 ? -71.756 -3.435 -26.415 1.00 53.22 314 GLU A CA 1
ATOM 2388 C C . GLU A 1 314 ? -71.751 -4.764 -25.627 1.00 53.22 314 GLU A C 1
ATOM 2390 O O . GLU A 1 314 ? -70.833 -5.569 -25.709 1.00 53.22 314 GLU A O 1
ATOM 2395 N N . THR A 1 315 ? -72.678 -5.006 -24.688 1.00 47.97 315 THR A N 1
ATOM 2396 C CA . THR A 1 315 ? -74.138 -5.284 -24.780 1.00 47.97 315 THR A CA 1
ATOM 2397 C C . THR A 1 315 ? -74.546 -6.649 -25.380 1.00 47.97 315 THR A C 1
ATOM 2399 O O . THR A 1 315 ? -74.320 -6.958 -26.539 1.00 47.97 315 THR A O 1
ATOM 2402 N N . ASN A 1 316 ? -75.298 -7.391 -24.548 1.00 47.25 316 ASN A N 1
ATOM 2403 C CA . ASN A 1 316 ? -76.423 -8.294 -24.855 1.00 47.25 316 ASN A CA 1
ATOM 2404 C C . ASN A 1 316 ? -76.193 -9.696 -25.469 1.00 47.25 316 ASN A C 1
ATOM 2406 O O . ASN A 1 316 ? -76.086 -9.849 -26.681 1.00 47.25 316 ASN A O 1
ATOM 2410 N N . SER A 1 317 ? -76.388 -10.747 -24.649 1.00 47.84 317 SER A N 1
ATOM 2411 C CA . SER A 1 317 ? -77.568 -11.660 -24.700 1.00 47.84 317 SER A CA 1
ATOM 2412 C C . SER A 1 317 ? -77.370 -12.937 -23.851 1.00 47.84 317 SER A C 1
ATOM 2414 O O . SER A 1 317 ? -76.390 -13.647 -24.062 1.00 47.84 317 SER A O 1
ATOM 2416 N N . PRO A 1 318 ? -78.313 -13.328 -22.965 1.00 49.22 318 PRO A N 1
ATOM 2417 C CA . PRO A 1 318 ? -78.386 -14.686 -22.428 1.00 49.22 318 PRO A CA 1
ATOM 2418 C C . PRO A 1 318 ? -79.410 -15.517 -23.220 1.00 49.22 318 PRO A C 1
ATOM 2420 O O . PRO A 1 318 ? -80.619 -15.292 -23.133 1.00 49.22 318 PRO A O 1
ATOM 2423 N N . MET A 1 319 ? -78.936 -16.500 -23.992 1.00 44.03 319 MET A N 1
ATOM 2424 C CA . MET A 1 319 ? -79.805 -17.450 -24.688 1.00 44.03 319 MET A CA 1
ATOM 2425 C C . MET A 1 319 ? -80.153 -18.633 -23.771 1.00 44.03 319 MET A C 1
ATOM 2427 O O . MET A 1 319 ? -79.287 -19.305 -23.211 1.00 44.03 319 MET A O 1
ATOM 2431 N N . LYS A 1 320 ? -81.460 -18.848 -23.608 1.00 47.22 320 LYS A N 1
ATOM 2432 C CA . LYS A 1 320 ? -82.105 -19.950 -22.889 1.00 47.22 320 LYS A CA 1
ATOM 2433 C C . LYS A 1 320 ? -81.792 -21.316 -23.523 1.00 47.22 320 LYS A C 1
ATOM 2435 O O . LYS A 1 320 ? -81.906 -21.468 -24.729 1.00 47.22 320 LYS A O 1
ATOM 2440 N N . GLY A 1 321 ? -81.570 -22.311 -22.662 1.00 46.41 321 GLY A N 1
ATOM 2441 C CA . GLY A 1 321 ? -82.373 -23.540 -22.602 1.00 46.41 321 GLY A CA 1
ATOM 2442 C C . GLY A 1 321 ? -82.342 -24.542 -23.765 1.00 46.41 321 GLY A C 1
ATOM 2443 O O . GLY A 1 321 ? -83.061 -24.383 -24.740 1.00 46.41 321 GLY A O 1
ATOM 2444 N N . GLY A 1 322 ? -81.700 -25.686 -23.495 1.00 47.25 322 GLY A N 1
ATOM 2445 C CA . GLY A 1 322 ? -82.201 -27.021 -23.845 1.00 47.25 322 GLY A CA 1
ATOM 2446 C C . GLY A 1 322 ? -81.780 -27.595 -25.199 1.00 47.25 322 GLY A C 1
ATOM 2447 O O . GLY A 1 322 ? -82.139 -27.056 -26.230 1.00 47.25 322 GLY A O 1
ATOM 2448 N N . PHE A 1 323 ? -81.122 -28.761 -25.193 1.00 45.44 323 PHE A N 1
ATOM 2449 C CA . PHE A 1 323 ? -81.652 -29.968 -25.843 1.00 45.44 323 PHE A CA 1
ATOM 2450 C C . PHE A 1 323 ? -80.839 -31.227 -25.484 1.00 45.44 323 PHE A C 1
ATOM 2452 O O . PHE A 1 323 ? -79.616 -31.233 -25.408 1.00 45.44 323 PHE A O 1
ATOM 2459 N N . PHE A 1 324 ? -81.599 -32.296 -25.261 1.00 50.81 324 PHE A N 1
ATOM 2460 C CA . PHE A 1 324 ? -81.256 -33.711 -25.120 1.00 50.81 324 PHE A CA 1
ATOM 2461 C C . PHE A 1 324 ? -80.111 -34.240 -26.009 1.00 50.81 324 PHE A C 1
ATOM 2463 O O . PHE A 1 324 ? -80.133 -34.021 -27.217 1.00 50.81 324 PHE A O 1
ATOM 2470 N N . LYS A 1 325 ? -79.330 -35.202 -25.483 1.00 47.28 325 LYS A N 1
ATOM 2471 C CA . LYS A 1 325 ? -79.389 -36.595 -25.984 1.00 47.28 325 LYS A CA 1
ATOM 2472 C C . LYS A 1 325 ? -78.715 -37.617 -25.059 1.00 47.28 325 LYS A C 1
ATOM 2474 O O . LYS A 1 325 ? -77.520 -37.571 -24.797 1.00 47.28 325 LYS A O 1
ATOM 2479 N N . LYS A 1 326 ? -79.535 -38.589 -24.641 1.00 53.06 326 LYS A N 1
ATOM 2480 C CA . LYS A 1 326 ? -79.156 -39.944 -24.221 1.00 53.06 326 LYS A CA 1
ATOM 2481 C C . LYS A 1 326 ? -78.214 -40.578 -25.248 1.00 53.06 326 LYS A C 1
ATOM 2483 O O . LYS A 1 326 ? -78.528 -40.538 -26.435 1.00 53.06 326 LYS A O 1
ATOM 2488 N N . TYR A 1 327 ? -77.226 -41.330 -24.776 1.00 49.12 327 TYR A N 1
ATOM 2489 C CA . 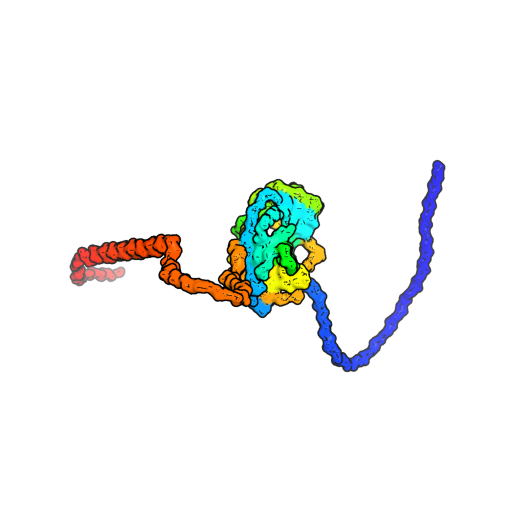TYR A 1 327 ? -76.848 -42.580 -25.429 1.00 49.12 327 TYR A CA 1
ATOM 2490 C C . TYR A 1 327 ? -76.813 -43.703 -24.396 1.00 49.12 327 TYR A C 1
ATOM 2492 O O . TYR A 1 327 ? -76.192 -43.596 -23.344 1.00 49.12 327 TYR A O 1
ATOM 2500 N N . LYS A 1 328 ? -77.575 -44.749 -24.710 1.00 57.22 328 LYS A N 1
ATOM 2501 C CA . LYS A 1 328 ? -77.646 -46.028 -24.018 1.00 57.22 328 LYS A CA 1
ATOM 2502 C C . LYS A 1 328 ? -77.363 -47.078 -25.088 1.00 57.22 328 LYS A C 1
ATOM 2504 O O . LYS A 1 328 ? -78.204 -47.257 -2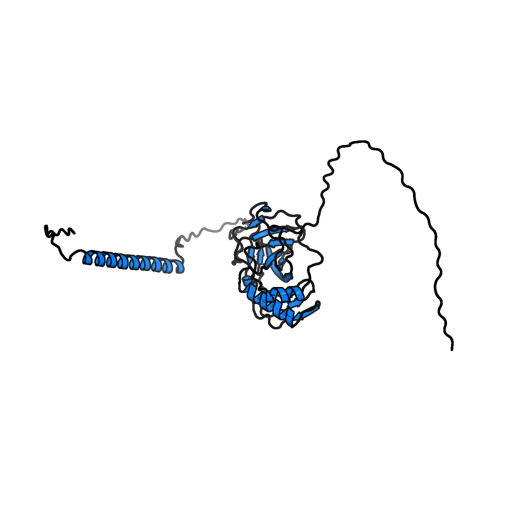5.968 1.00 57.22 328 LYS A O 1
ATOM 2509 N N . LYS A 1 329 ? -76.205 -47.720 -25.020 1.00 55.62 329 LYS A N 1
ATOM 2510 C CA . LYS A 1 329 ? -76.005 -49.156 -25.230 1.00 55.62 329 LYS A CA 1
ATOM 2511 C C . LYS A 1 329 ? -74.580 -49.499 -24.841 1.00 55.62 329 LYS A C 1
ATOM 2513 O O . LYS A 1 329 ? -73.684 -48.746 -25.270 1.00 55.62 329 LYS A O 1
#

Nearest PDB structures (foldseek):
  8w7x-assembly1_B  TM=8.212E-01  e=2.002E-13  synthetic construct
  4twl-assembly1_A  TM=7.434E-01  e=5.572E-12  Dioscorea japonica
  1kop-assembly1_A  TM=7.732E-01  e=3.823E-11  Neisseria gonorrhoeae
  4xiw-assembly1_G  TM=7.081E-01  e=5.425E-11  Chlamydomonas reinhardtii
  5tt8-assembly3_F  TM=7.293E-01  e=2.408E-09  Helicobacter pylori 26695